Protein AF-A0A2G9PRN4-F1 (afdb_monomer_lite)

pLDDT: mean 79.25, std 17.1, range [37.41, 98.0]

Foldseek 3Di:
DDLLPQDLVVLVPDDPVVLVVQLVVLVVCCVVDPPPDPDQDDPRDGPVSSLNSNLSSVVSCVVVVHDDDDDDVSSVVNVVPPPPVPDDPDDCLDPCQKDFDPPCVVVHVVPDPDTDIDHPFDADPVGDGDDDPCSHVVSVCCVPPVVVPDDDDDDPDPVDDPDDDDDPDDPDDDDDPDDDPDPPPQDDLLPDQDDDPPCPDPPDDPDPVRCCVVPVVVCVVVVHDDDDDDDDQAWKWKWADDPQWIWIDTNVSDDIDTDPHGDDHFWIFIWGKWKDDPNDTDHRVCVVCVSVVVDPPIGMDTGTQFTQTHNSHGCRPPDSVVRVVD

Radius of gyration: 29.7 Å; chains: 1; bounding box: 66×74×77 Å

Sequence (326 aa):
MEIARISPTTLRDVLDAEVLSLHHRVHQLWGAHFVESATNSAAGLSREDLVNAHRFLIEELQRRDLSHHARDTLDKVALGALELTRLPERLLVVGGFIAVVGSTAARGYQAGHDVDVLVRAEQDDRGHFLLGADNVHLPVRKALDPEKRALLHWIDNPQGPHAAAVSLYDLMLVRRPDLPAALAAEFDPARYRVMKPAMVSYTEFFSTTELWTAWAQARRAAGQVLLGSPKIDGFRSVLWSAAGKLQCRFEDGGETRAWDIPFPAGLVLEGEFTARSGGKWLARTQLAGVATRKLPGVAPFWWLYDALQVGGEAIYDQPFSEQLTV

Structure (mmCIF, N/CA/C/O backbone):
data_AF-A0A2G9PRN4-F1
#
_entry.id   AF-A0A2G9PRN4-F1
#
loop_
_atom_site.group_PDB
_atom_site.id
_atom_site.type_symbol
_atom_site.label_atom_id
_atom_site.label_alt_id
_atom_site.label_comp_id
_atom_site.label_asym_id
_atom_site.label_entity_id
_atom_site.label_seq_id
_atom_site.pdbx_PDB_ins_code
_atom_site.Cartn_x
_atom_site.Cartn_y
_atom_site.Cartn_z
_atom_site.occupancy
_atom_site.B_iso_or_equiv
_atom_site.auth_seq_id
_atom_site.auth_comp_id
_atom_site.auth_asym_id
_atom_site.auth_atom_id
_atom_site.pdbx_PDB_model_num
ATOM 1 N N . MET A 1 1 ? 1.609 22.399 -30.478 1.00 86.69 1 MET A N 1
ATOM 2 C CA . MET A 1 1 ? 1.004 21.501 -29.456 1.00 86.69 1 MET A CA 1
ATOM 3 C C . MET A 1 1 ? 1.265 22.005 -28.027 1.00 86.69 1 MET A C 1
ATOM 5 O O . MET A 1 1 ? 2.297 22.629 -27.814 1.00 86.69 1 MET A O 1
ATOM 9 N N . GLU A 1 2 ? 0.379 21.746 -27.054 1.00 90.94 2 GLU A N 1
ATOM 10 C CA . GLU A 1 2 ? 0.668 21.968 -25.618 1.00 90.94 2 GLU A CA 1
ATOM 11 C C . GLU A 1 2 ? 1.616 20.890 -25.070 1.00 90.94 2 GLU A C 1
ATOM 13 O O . GLU A 1 2 ? 1.460 19.717 -25.403 1.00 90.94 2 GLU A O 1
ATOM 18 N N . ILE A 1 3 ? 2.558 21.259 -24.195 1.00 92.12 3 ILE A N 1
ATOM 19 C CA . ILE A 1 3 ? 3.572 20.325 -23.665 1.00 92.12 3 ILE A CA 1
ATOM 20 C C . ILE A 1 3 ? 2.946 19.175 -22.875 1.00 92.12 3 ILE A C 1
ATOM 22 O O . ILE A 1 3 ? 3.344 18.032 -23.061 1.00 92.12 3 ILE A O 1
ATOM 26 N N . ALA A 1 4 ? 1.912 19.452 -22.075 1.00 90.19 4 ALA A N 1
ATOM 27 C CA . ALA A 1 4 ? 1.186 18.429 -21.316 1.00 90.19 4 ALA A CA 1
ATOM 28 C C . ALA A 1 4 ? 0.498 17.373 -22.206 1.00 90.19 4 ALA A C 1
ATOM 30 O O . ALA A 1 4 ? 0.074 16.329 -21.721 1.00 90.19 4 ALA A O 1
ATOM 31 N N . ARG A 1 5 ? 0.366 17.639 -23.512 1.00 93.31 5 ARG A N 1
ATOM 32 C CA . ARG A 1 5 ? -0.247 16.732 -24.492 1.00 93.31 5 ARG A CA 1
ATOM 33 C C . ARG A 1 5 ? 0.784 15.972 -25.331 1.00 93.31 5 ARG A C 1
ATOM 35 O O . ARG A 1 5 ? 0.390 15.199 -26.207 1.00 93.31 5 ARG A O 1
ATOM 42 N N . ILE A 1 6 ? 2.079 16.190 -25.093 1.00 95.69 6 ILE A N 1
ATOM 43 C CA . ILE A 1 6 ? 3.154 15.470 -25.779 1.00 95.69 6 ILE A CA 1
ATOM 44 C C . ILE A 1 6 ? 3.157 14.023 -25.289 1.00 95.69 6 ILE A C 1
ATOM 46 O O . ILE A 1 6 ? 3.380 13.743 -24.114 1.00 95.69 6 ILE A O 1
ATOM 50 N N . SER A 1 7 ? 2.916 13.095 -26.207 1.00 94.12 7 SER A N 1
ATOM 51 C CA . SER A 1 7 ? 2.975 11.658 -25.972 1.00 94.12 7 SER A CA 1
ATOM 52 C C . SER A 1 7 ? 3.459 10.945 -27.239 1.00 94.12 7 SER A C 1
ATOM 54 O O . SER A 1 7 ? 3.402 11.522 -28.330 1.00 94.12 7 SER A O 1
ATOM 56 N N . PRO A 1 8 ? 3.879 9.670 -27.151 1.00 93.88 8 PRO A N 1
ATOM 57 C CA . PRO A 1 8 ? 4.297 8.917 -28.331 1.00 93.88 8 PRO A CA 1
ATOM 58 C C . PRO A 1 8 ? 3.218 8.819 -29.415 1.00 93.88 8 PRO A C 1
ATOM 60 O O . PRO A 1 8 ? 3.538 8.723 -30.595 1.00 93.88 8 PRO A O 1
ATOM 63 N N . THR A 1 9 ? 1.933 8.827 -29.043 1.00 93.81 9 THR A N 1
ATOM 64 C CA . THR A 1 9 ? 0.834 8.773 -30.015 1.00 93.81 9 THR A CA 1
ATOM 65 C C . THR A 1 9 ? 0.601 10.121 -30.677 1.00 93.81 9 THR A C 1
ATOM 67 O O . THR A 1 9 ? 0.419 10.157 -31.887 1.00 93.81 9 THR A O 1
ATOM 70 N N . THR A 1 10 ? 0.632 11.225 -29.920 1.00 96.25 10 THR A N 1
ATOM 71 C CA . THR A 1 10 ? 0.377 12.561 -30.483 1.00 96.25 10 THR A CA 1
ATOM 72 C C . THR A 1 10 ? 1.525 13.046 -31.355 1.00 96.25 10 THR A C 1
ATOM 74 O O . THR A 1 10 ? 1.282 13.763 -32.318 1.00 96.25 10 THR A O 1
ATOM 77 N N . LEU A 1 11 ? 2.761 12.630 -31.068 1.00 96.56 11 LEU A N 1
ATOM 78 C CA . LEU A 1 11 ? 3.936 13.022 -31.843 1.00 96.56 11 LEU A CA 1
ATOM 79 C C . LEU A 1 11 ? 4.000 12.400 -33.241 1.00 96.56 11 LEU A C 1
ATOM 81 O O . LEU A 1 11 ? 4.579 13.016 -34.130 1.00 96.56 11 LEU A O 1
ATOM 85 N N . ARG A 1 12 ? 3.396 11.228 -33.475 1.00 95.25 12 ARG A N 1
ATOM 86 C CA . ARG A 1 12 ? 3.471 10.527 -34.774 1.00 95.25 12 ARG A CA 1
ATOM 87 C C . ARG A 1 12 ? 2.880 11.320 -35.936 1.00 95.25 12 ARG A C 1
ATOM 89 O O . ARG A 1 12 ? 3.391 11.218 -37.046 1.00 95.25 12 ARG A O 1
ATOM 96 N N . ASP A 1 13 ? 1.860 12.127 -35.660 1.00 95.06 13 ASP A N 1
ATOM 97 C CA . ASP A 1 13 ? 1.120 12.889 -36.674 1.00 95.06 13 ASP A CA 1
ATOM 98 C C . ASP A 1 13 ? 1.657 14.320 -36.860 1.00 95.06 13 ASP A C 1
ATOM 100 O O . ASP A 1 13 ? 1.142 15.098 -37.661 1.00 95.06 13 ASP A O 1
ATOM 104 N N . VAL A 1 14 ? 2.697 14.690 -36.111 1.00 97.06 14 VAL A N 1
ATOM 105 C CA . VAL A 1 14 ? 3.273 16.040 -36.107 1.00 97.06 14 VAL A CA 1
ATOM 106 C C . VAL A 1 14 ? 4.353 16.147 -37.175 1.00 97.06 14 VAL A C 1
ATOM 108 O O . VAL A 1 14 ? 5.100 15.197 -37.403 1.00 97.06 14 VAL A O 1
ATOM 111 N N . LEU A 1 15 ? 4.477 17.305 -37.820 1.00 97.44 15 LEU A N 1
ATOM 112 C CA . LEU A 1 15 ? 5.528 17.566 -38.810 1.00 97.44 15 LEU A CA 1
ATOM 113 C C . LEU A 1 15 ? 6.909 17.688 -38.146 1.00 97.44 15 LEU A C 1
ATOM 115 O O . LEU A 1 15 ? 7.018 18.216 -37.042 1.00 97.44 15 LEU A O 1
ATOM 119 N N . ASP A 1 16 ? 7.978 17.296 -38.844 1.00 98.00 16 ASP A N 1
ATOM 120 C CA . ASP A 1 16 ? 9.360 17.341 -38.322 1.00 98.00 16 ASP A CA 1
ATOM 121 C C . ASP A 1 16 ? 9.742 18.719 -37.759 1.00 98.00 16 ASP A C 1
ATOM 123 O O . ASP A 1 16 ? 10.309 18.828 -36.673 1.00 98.00 16 ASP A O 1
ATOM 127 N N . ALA A 1 17 ? 9.371 19.789 -38.469 1.00 96.56 17 ALA A N 1
ATOM 128 C CA . ALA A 1 17 ? 9.628 21.165 -38.047 1.00 96.56 17 ALA A CA 1
ATOM 129 C C . ALA A 1 17 ? 8.927 21.530 -36.726 1.00 96.56 17 ALA A C 1
ATOM 131 O O . ALA A 1 17 ? 9.470 22.294 -35.923 1.00 96.56 17 ALA A O 1
ATOM 132 N N . GLU A 1 18 ? 7.736 20.979 -36.480 1.00 96.88 18 GLU A N 1
ATOM 133 C CA . GLU A 1 18 ? 7.026 21.178 -35.218 1.00 96.88 18 GLU A CA 1
ATOM 134 C C . GLU A 1 18 ? 7.636 20.313 -34.104 1.00 96.88 18 GLU A C 1
ATOM 136 O O . GLU A 1 18 ? 7.821 20.828 -33.005 1.00 96.88 18 GLU A O 1
ATOM 141 N N . VAL A 1 19 ? 8.059 19.070 -34.377 1.00 97.12 19 VAL A N 1
ATOM 142 C CA . VAL A 1 19 ? 8.793 18.231 -33.401 1.00 97.12 19 VAL A CA 1
ATOM 143 C C . VAL A 1 19 ? 10.078 18.928 -32.933 1.00 97.12 19 VAL A C 1
ATOM 145 O O . VAL A 1 19 ? 10.318 19.036 -31.730 1.00 97.12 19 VAL A O 1
ATOM 148 N N . LEU A 1 20 ? 10.865 19.482 -33.861 1.00 96.19 20 LEU A N 1
ATOM 149 C CA . LEU A 1 20 ? 12.077 20.251 -33.545 1.00 96.19 20 LEU A CA 1
ATOM 150 C C . LEU A 1 20 ? 11.764 21.526 -32.750 1.00 96.19 20 LEU A C 1
ATOM 152 O O . LEU A 1 20 ? 12.472 21.872 -31.804 1.00 96.19 20 LEU A O 1
ATOM 156 N N . SER A 1 21 ? 10.677 22.217 -33.097 1.00 95.88 21 SER A N 1
ATOM 157 C CA . SER A 1 21 ? 10.236 23.410 -32.365 1.00 95.88 21 SER A CA 1
ATOM 158 C C . SER A 1 21 ? 9.794 23.081 -30.936 1.00 95.88 21 SER A C 1
ATOM 160 O O . SER A 1 21 ? 10.117 23.827 -30.010 1.00 95.88 21 SER A O 1
ATOM 162 N N . LEU A 1 22 ? 9.096 21.958 -30.732 1.00 96.44 22 LEU A N 1
ATOM 163 C CA . LEU A 1 22 ? 8.703 21.469 -29.408 1.00 96.44 22 LEU A CA 1
ATOM 164 C C . LEU A 1 22 ? 9.927 21.075 -28.574 1.00 96.44 22 LEU A C 1
ATOM 166 O O . LEU A 1 22 ? 10.014 21.475 -27.415 1.00 96.44 22 LEU A O 1
ATOM 170 N N . HIS A 1 23 ? 10.899 20.382 -29.173 1.00 96.12 23 HIS A N 1
ATOM 171 C CA . HIS A 1 23 ? 12.180 20.042 -28.539 1.00 96.12 23 HIS A CA 1
ATOM 172 C C . HIS A 1 23 ? 12.920 21.287 -28.041 1.00 96.12 23 HIS A C 1
ATOM 174 O O . HIS A 1 23 ? 13.222 21.397 -26.851 1.00 96.12 23 HIS A O 1
ATOM 180 N N . HIS A 1 24 ? 13.089 22.300 -28.894 1.00 94.88 24 HIS A N 1
ATOM 181 C CA . HIS A 1 24 ? 13.681 23.574 -28.480 1.00 94.88 24 HIS A CA 1
ATOM 182 C C . HIS A 1 24 ? 12.876 24.275 -27.379 1.00 94.88 24 HIS A C 1
ATOM 184 O O . HIS A 1 24 ? 13.453 24.846 -26.449 1.00 94.88 24 HIS A O 1
ATOM 190 N N . ARG A 1 25 ? 11.541 24.242 -27.462 1.00 94.75 25 ARG A N 1
ATOM 191 C CA . ARG A 1 25 ? 10.669 24.887 -26.476 1.00 94.75 25 ARG A CA 1
ATOM 192 C C . ARG A 1 25 ? 10.792 24.254 -25.090 1.00 94.75 25 ARG A C 1
ATOM 194 O O . ARG A 1 25 ? 10.786 24.984 -24.099 1.00 94.75 25 ARG A O 1
ATOM 201 N N . VAL A 1 26 ? 10.922 22.933 -25.015 1.00 94.31 26 VAL A N 1
ATOM 202 C CA . VAL A 1 26 ? 11.104 22.206 -23.751 1.00 94.31 26 VAL A CA 1
ATOM 203 C C . VAL A 1 26 ? 12.421 22.612 -23.074 1.00 94.31 26 VAL A C 1
ATOM 205 O O . VAL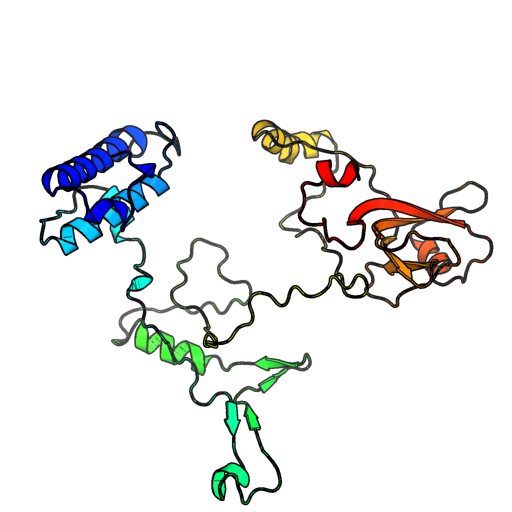 A 1 26 ? 12.404 22.957 -21.892 1.00 94.31 26 VAL A O 1
ATOM 208 N N . HIS A 1 27 ? 13.527 22.715 -23.821 1.00 93.25 27 HIS A N 1
ATOM 209 C CA . HIS A 1 27 ? 14.800 23.230 -23.291 1.00 93.25 27 HIS A CA 1
ATOM 210 C C . HIS A 1 27 ? 14.708 24.680 -22.793 1.00 93.25 27 HIS A C 1
ATOM 212 O O . HIS A 1 27 ? 15.239 25.011 -21.733 1.00 93.25 27 HIS A O 1
ATOM 218 N N . GLN A 1 28 ? 14.012 25.558 -23.525 1.00 91.69 28 GLN A N 1
ATOM 219 C CA . GLN A 1 28 ? 13.820 26.951 -23.099 1.00 91.69 28 GLN A CA 1
ATOM 220 C C . GLN A 1 28 ? 13.098 27.041 -21.751 1.00 91.69 28 GLN A C 1
ATOM 222 O O . GLN A 1 28 ? 13.509 27.807 -20.881 1.00 91.69 28 GLN A O 1
ATOM 227 N N . LEU A 1 29 ? 12.029 26.260 -21.574 1.00 90.75 29 LEU A N 1
ATOM 228 C CA . LEU A 1 29 ? 11.274 26.232 -20.321 1.00 90.75 29 LEU A CA 1
ATOM 229 C C . LEU A 1 29 ? 12.080 25.603 -19.186 1.00 90.75 29 LEU A C 1
ATOM 231 O O . LEU A 1 29 ? 12.023 26.093 -18.061 1.00 90.75 29 LEU A O 1
ATOM 235 N N . TRP A 1 30 ? 12.864 24.567 -19.483 1.00 91.00 30 TRP A N 1
ATOM 236 C CA . TRP A 1 30 ? 13.775 23.974 -18.513 1.00 91.00 30 TRP A CA 1
ATOM 237 C C . TRP A 1 30 ? 14.779 24.997 -17.972 1.00 91.00 30 TRP A C 1
ATOM 239 O O . TRP A 1 30 ? 14.879 25.189 -16.758 1.00 91.00 30 TRP A O 1
ATOM 249 N N . GLY A 1 31 ? 15.463 25.706 -18.875 1.00 89.25 31 GLY A N 1
ATOM 250 C CA . GLY A 1 31 ? 16.428 26.747 -18.527 1.00 89.25 31 GLY A CA 1
ATOM 251 C C . GLY A 1 31 ? 15.805 27.897 -17.735 1.00 89.25 31 GLY A C 1
ATOM 252 O O . GLY A 1 31 ? 16.358 28.304 -16.718 1.00 89.25 31 GLY A O 1
ATOM 253 N N . ALA A 1 32 ? 14.632 28.378 -18.156 1.00 85.75 32 ALA A N 1
ATOM 254 C CA . ALA A 1 32 ? 13.960 29.517 -17.528 1.00 85.75 32 ALA A CA 1
ATOM 255 C C . ALA A 1 32 ? 13.452 29.240 -16.102 1.00 85.75 32 ALA A C 1
ATOM 257 O O . ALA A 1 32 ? 13.289 30.178 -15.324 1.00 85.75 32 ALA A O 1
ATOM 258 N N . HIS A 1 33 ? 13.169 27.979 -15.760 1.00 81.50 33 HIS A N 1
ATOM 259 C CA . HIS A 1 33 ? 12.420 27.662 -14.542 1.00 81.50 33 HIS A CA 1
ATOM 260 C C . HIS A 1 33 ? 13.137 26.743 -13.552 1.00 81.50 33 HIS A C 1
ATOM 262 O O . HIS A 1 33 ? 12.891 26.861 -12.352 1.00 81.50 33 HIS A O 1
ATOM 268 N N . PHE A 1 34 ? 14.038 25.867 -14.001 1.00 74.94 34 PHE A N 1
ATOM 269 C CA . PHE A 1 34 ? 14.565 24.785 -13.155 1.00 74.94 34 PHE A CA 1
ATOM 270 C C . PHE A 1 34 ? 16.083 24.811 -12.959 1.00 74.94 34 PHE A C 1
ATOM 272 O O . PHE A 1 34 ? 16.603 24.028 -12.166 1.00 74.94 34 PHE A O 1
ATOM 279 N N . VAL A 1 35 ? 16.798 25.706 -13.647 1.00 70.25 35 VAL A N 1
ATOM 280 C CA . VAL A 1 35 ? 18.247 25.885 -13.457 1.00 70.25 35 VAL A CA 1
ATOM 281 C C . VAL A 1 35 ? 18.550 26.871 -12.321 1.00 70.25 35 VAL A C 1
ATOM 283 O O . VAL A 1 35 ? 19.495 26.646 -11.572 1.00 70.25 35 VAL A O 1
ATOM 286 N N . GLU A 1 36 ? 17.728 27.912 -12.140 1.00 62.91 36 GLU A N 1
ATOM 287 C CA . GLU A 1 36 ? 17.985 28.985 -11.159 1.00 62.91 36 GLU A CA 1
ATOM 288 C C . GLU A 1 36 ? 16.911 29.134 -10.062 1.00 62.91 36 GLU A C 1
ATOM 290 O O . GLU A 1 36 ? 17.134 29.855 -9.091 1.00 62.91 36 GLU A O 1
ATOM 295 N N . SER A 1 37 ? 15.759 28.451 -10.155 1.00 57.03 37 SER A N 1
ATOM 296 C CA . SER A 1 37 ? 14.660 28.590 -9.182 1.00 57.03 37 SER A CA 1
ATOM 297 C C . SER A 1 37 ? 14.450 27.334 -8.324 1.00 57.03 37 SER A C 1
ATOM 299 O O . SER A 1 37 ? 14.523 26.211 -8.815 1.00 57.03 37 SER A O 1
ATOM 301 N N . ALA A 1 38 ? 14.119 27.525 -7.040 1.00 56.34 38 ALA A N 1
ATOM 302 C CA . ALA A 1 38 ? 13.717 26.458 -6.112 1.00 56.34 38 ALA A CA 1
ATOM 303 C C . ALA A 1 38 ? 12.247 26.012 -6.288 1.00 56.34 38 ALA A C 1
ATOM 305 O O . ALA A 1 38 ? 11.704 25.311 -5.434 1.00 56.34 38 ALA A O 1
ATOM 306 N N . THR A 1 39 ? 11.569 26.456 -7.352 1.00 58.94 39 THR A N 1
ATOM 307 C CA . THR A 1 39 ? 10.162 26.116 -7.588 1.00 58.94 39 THR A CA 1
ATOM 308 C C . THR A 1 39 ? 10.047 24.827 -8.402 1.00 58.94 39 THR A C 1
ATOM 310 O O . THR A 1 39 ? 10.706 24.655 -9.421 1.00 58.94 39 THR A O 1
ATOM 313 N N . ASN A 1 40 ? 9.195 23.901 -7.949 1.00 63.03 40 ASN A N 1
ATOM 314 C CA . ASN A 1 40 ? 8.966 22.606 -8.609 1.00 63.03 40 ASN A CA 1
ATOM 315 C C . ASN A 1 40 ? 7.928 22.672 -9.745 1.00 63.03 40 ASN A C 1
ATOM 317 O O . ASN A 1 40 ? 7.575 21.639 -10.315 1.00 63.03 40 ASN A O 1
ATOM 321 N N . SER A 1 41 ? 7.435 23.868 -10.074 1.00 65.56 41 SER A N 1
ATOM 322 C CA . SER A 1 41 ? 6.388 24.068 -11.074 1.00 65.56 41 SER A CA 1
ATOM 323 C C . SER A 1 41 ? 6.515 25.424 -11.757 1.00 65.56 41 SER A C 1
ATOM 325 O O . SER A 1 41 ? 6.670 26.439 -11.077 1.00 65.56 41 SER A O 1
ATOM 327 N N . ALA A 1 42 ? 6.337 25.459 -13.074 1.00 63.59 42 ALA A N 1
ATOM 328 C CA . ALA A 1 42 ? 6.271 26.690 -13.847 1.00 63.59 42 ALA A CA 1
ATOM 329 C C . ALA A 1 42 ? 5.174 26.619 -14.904 1.00 63.59 42 ALA A C 1
ATOM 331 O O . ALA A 1 42 ? 5.067 25.637 -15.633 1.00 63.59 42 ALA A O 1
ATOM 332 N N . ALA A 1 43 ? 4.347 27.667 -14.977 1.00 69.38 43 ALA A N 1
ATOM 333 C CA . ALA A 1 43 ? 3.208 27.736 -15.896 1.00 69.38 43 ALA A CA 1
ATOM 334 C C . ALA A 1 43 ? 2.276 26.502 -15.824 1.00 69.38 43 ALA A C 1
ATOM 336 O O . ALA A 1 43 ? 1.729 26.072 -16.835 1.00 69.38 43 ALA A O 1
ATOM 337 N N . GLY A 1 44 ? 2.116 25.920 -14.628 1.00 81.88 44 GLY A N 1
ATOM 338 C CA . GLY A 1 44 ? 1.300 24.721 -14.407 1.00 81.88 44 GLY A CA 1
ATOM 339 C C . GLY A 1 44 ? 1.961 23.396 -14.804 1.00 81.88 44 GLY A C 1
ATOM 340 O O . GLY A 1 44 ? 1.325 22.360 -14.658 1.00 81.88 44 GLY A O 1
ATOM 341 N N . LEU A 1 45 ? 3.216 23.410 -15.268 1.00 85.00 45 LEU A N 1
ATOM 342 C CA . LEU A 1 45 ? 3.992 22.214 -15.601 1.00 85.00 45 LEU A CA 1
ATOM 343 C C . LEU A 1 45 ? 5.009 21.916 -14.502 1.00 85.00 45 LEU A C 1
ATOM 345 O O . LEU A 1 45 ? 5.731 22.811 -14.045 1.00 85.00 45 LEU A O 1
ATOM 349 N N . SER A 1 46 ? 5.080 20.657 -14.090 1.00 89.25 46 SER A N 1
ATOM 350 C CA . SER A 1 46 ? 6.105 20.172 -13.174 1.00 89.25 46 SER A CA 1
ATOM 351 C C . SER A 1 46 ? 7.431 19.923 -13.898 1.00 89.25 46 SER A C 1
ATOM 353 O O . SER A 1 46 ? 7.509 19.825 -15.126 1.00 89.25 46 SER A O 1
ATOM 355 N N . ARG A 1 47 ? 8.503 19.778 -13.113 1.00 87.94 47 ARG A N 1
ATOM 356 C CA . ARG A 1 47 ? 9.811 19.339 -13.618 1.00 87.94 47 ARG A CA 1
ATOM 357 C C . ARG A 1 47 ? 9.725 17.985 -14.338 1.00 87.94 47 ARG A C 1
ATOM 359 O O . ARG A 1 47 ? 10.410 17.781 -15.336 1.00 87.94 47 ARG A O 1
ATOM 366 N N . GLU A 1 48 ? 8.895 17.078 -13.830 1.00 86.75 48 GLU A N 1
ATOM 367 C CA . GLU A 1 48 ? 8.699 15.736 -14.380 1.00 86.75 48 GLU A CA 1
ATOM 368 C C . GLU A 1 48 ? 7.976 15.774 -15.732 1.00 86.75 48 GLU A C 1
ATOM 370 O O . GLU A 1 48 ? 8.394 15.084 -16.661 1.00 86.75 48 GLU A O 1
ATOM 375 N N . ASP A 1 49 ? 6.977 16.651 -15.887 1.00 91.19 49 ASP A N 1
ATOM 376 C CA . ASP A 1 49 ? 6.253 16.826 -17.154 1.00 91.19 49 ASP A CA 1
ATOM 377 C C . ASP A 1 49 ? 7.201 17.216 -18.293 1.00 91.19 49 ASP A C 1
ATOM 379 O O . ASP A 1 49 ? 7.115 16.673 -19.395 1.00 91.19 49 ASP A O 1
ATOM 383 N N . LEU A 1 50 ? 8.152 18.118 -18.024 1.00 92.25 50 LEU A N 1
ATOM 384 C CA . LEU A 1 50 ? 9.152 18.529 -19.011 1.00 92.25 50 LEU A CA 1
ATOM 385 C C . LEU A 1 50 ? 10.158 17.419 -19.328 1.00 92.25 50 LEU A C 1
ATOM 387 O O . LEU A 1 50 ? 10.504 17.251 -20.494 1.00 92.25 50 LEU A O 1
ATOM 391 N N . VAL A 1 51 ? 10.606 16.649 -18.330 1.00 91.38 51 VAL A N 1
ATOM 392 C CA . VAL A 1 51 ? 11.517 15.508 -18.549 1.00 91.38 51 VAL A CA 1
ATOM 393 C C . VAL A 1 51 ? 10.838 14.426 -19.391 1.00 91.38 51 VAL A C 1
ATOM 395 O O . VAL A 1 51 ? 11.432 13.936 -20.352 1.00 91.38 51 VAL A O 1
ATOM 398 N N . ASN A 1 52 ? 9.587 14.086 -19.078 1.00 91.38 52 ASN A N 1
ATOM 399 C CA . ASN A 1 52 ? 8.820 13.087 -19.820 1.00 91.38 52 ASN A CA 1
ATOM 400 C C . ASN A 1 52 ? 8.536 13.545 -21.255 1.00 91.38 52 ASN A C 1
ATOM 402 O O . ASN A 1 52 ? 8.778 12.789 -22.198 1.00 91.38 52 ASN A O 1
ATOM 406 N N . ALA A 1 53 ? 8.101 14.797 -21.437 1.00 94.31 53 ALA A N 1
ATOM 407 C CA . ALA A 1 53 ? 7.910 15.378 -22.763 1.00 94.31 53 ALA A CA 1
ATOM 408 C C . ALA A 1 53 ? 9.211 15.369 -23.581 1.00 94.31 53 ALA A C 1
ATOM 410 O O . ALA A 1 53 ? 9.194 14.997 -24.755 1.00 94.31 53 ALA A O 1
ATOM 411 N N . HIS A 1 54 ? 10.343 15.722 -22.958 1.00 95.19 54 HIS A N 1
ATOM 412 C CA . HIS A 1 54 ? 11.660 15.678 -23.598 1.00 95.19 54 HIS A CA 1
ATOM 413 C C . HIS A 1 54 ? 12.035 14.271 -24.053 1.00 95.19 54 HIS A C 1
ATOM 415 O O . HIS A 1 54 ? 12.486 14.088 -25.180 1.00 95.19 54 HIS A O 1
ATOM 421 N N . ARG A 1 55 ? 11.799 13.260 -23.209 1.00 91.44 55 ARG A N 1
ATOM 422 C CA . ARG A 1 55 ? 12.095 11.863 -23.545 1.00 91.44 55 ARG A CA 1
ATOM 423 C C . ARG A 1 55 ? 11.310 11.401 -24.770 1.00 91.44 55 ARG A C 1
ATOM 425 O O . ARG A 1 55 ? 11.908 10.874 -25.702 1.00 91.44 55 ARG A O 1
ATOM 432 N N . PHE A 1 56 ? 10.003 11.666 -24.809 1.00 94.31 56 PHE A N 1
ATOM 433 C CA . PHE A 1 56 ? 9.172 11.319 -25.967 1.00 94.31 56 PHE A CA 1
ATOM 434 C C . PHE A 1 56 ? 9.630 12.031 -27.243 1.00 94.31 56 PHE A C 1
ATOM 436 O O . PHE A 1 56 ? 9.602 11.441 -28.321 1.00 94.31 56 PHE A O 1
ATOM 443 N N . LEU A 1 57 ? 10.091 13.279 -27.130 1.00 95.44 57 LEU A N 1
ATOM 444 C CA . LEU A 1 57 ? 10.661 14.014 -28.256 1.00 95.44 57 LEU A CA 1
ATOM 445 C C . LEU A 1 57 ? 11.989 13.405 -28.725 1.00 95.44 57 LEU A C 1
ATOM 447 O O . LEU A 1 57 ? 12.167 13.258 -29.928 1.00 95.44 57 LEU A O 1
ATOM 451 N N . ILE A 1 58 ? 12.896 13.005 -27.825 1.00 93.50 58 ILE A N 1
ATOM 452 C CA . ILE A 1 58 ? 14.147 12.315 -28.198 1.00 93.50 58 ILE A CA 1
ATOM 453 C C . ILE A 1 58 ? 13.847 10.989 -28.906 1.00 93.50 58 ILE A C 1
ATOM 455 O O . ILE A 1 58 ? 14.425 10.724 -29.960 1.00 93.50 58 ILE A O 1
ATOM 459 N N . GLU A 1 59 ? 12.947 10.172 -28.351 1.00 91.44 59 GLU A N 1
ATOM 460 C CA . GLU A 1 59 ? 12.524 8.896 -28.947 1.00 91.44 59 GLU A CA 1
ATOM 461 C C . GLU A 1 59 ? 11.956 9.110 -30.361 1.00 91.44 59 GLU A C 1
ATOM 463 O O . GLU A 1 59 ? 12.305 8.389 -31.298 1.00 91.44 59 GLU A O 1
ATOM 468 N N . GLU A 1 60 ? 11.123 10.139 -30.544 1.00 96.12 60 GLU A N 1
ATOM 469 C CA . GLU A 1 60 ? 10.536 10.465 -31.844 1.00 96.12 60 GLU A CA 1
ATOM 470 C C . GLU A 1 60 ? 11.567 11.029 -32.836 1.00 96.12 60 GLU A C 1
ATOM 472 O O . GLU A 1 60 ? 11.539 10.661 -34.012 1.00 96.12 60 GLU A O 1
ATOM 477 N N . LEU A 1 61 ? 12.500 11.876 -32.386 1.00 95.12 61 LEU A N 1
ATOM 478 C CA . LEU A 1 61 ? 13.612 12.366 -33.209 1.00 95.12 61 LEU A CA 1
ATOM 479 C C . LEU A 1 61 ? 14.470 11.193 -33.703 1.00 95.12 61 LEU A C 1
ATOM 481 O O . LEU A 1 61 ? 14.744 11.102 -34.897 1.00 95.12 61 LEU A O 1
ATOM 485 N N . GLN A 1 62 ? 14.809 10.248 -32.820 1.00 91.69 62 GLN A N 1
ATOM 486 C CA . GLN A 1 62 ? 15.538 9.028 -33.185 1.00 91.69 62 GLN A CA 1
ATOM 487 C C . GLN A 1 62 ? 14.756 8.167 -34.183 1.00 91.69 62 GLN A C 1
ATOM 489 O O . GLN A 1 62 ? 15.321 7.710 -35.174 1.00 91.69 62 GLN A O 1
ATOM 494 N N . ARG A 1 63 ? 13.446 7.977 -33.969 1.00 94.56 63 ARG A N 1
ATOM 495 C CA . ARG A 1 63 ? 12.574 7.218 -34.884 1.00 94.56 63 ARG A CA 1
ATOM 496 C C . ARG A 1 63 ? 12.549 7.809 -36.299 1.00 94.56 63 ARG A C 1
ATOM 498 O O . ARG A 1 63 ? 12.349 7.070 -37.262 1.00 94.56 63 ARG A O 1
ATOM 505 N N . ARG A 1 64 ? 12.700 9.130 -36.415 1.00 95.94 64 ARG A N 1
ATOM 506 C CA . ARG A 1 64 ? 12.700 9.884 -37.680 1.00 95.94 64 ARG A CA 1
ATOM 507 C C . ARG A 1 64 ? 14.095 10.115 -38.264 1.00 95.94 64 ARG A C 1
ATOM 509 O O . ARG A 1 64 ? 14.195 10.800 -39.275 1.00 95.94 64 ARG A O 1
ATOM 516 N N . ASP A 1 65 ? 15.142 9.568 -37.646 1.00 95.06 65 ASP A N 1
ATOM 517 C CA . ASP A 1 65 ? 16.542 9.800 -38.030 1.00 95.06 65 ASP A CA 1
ATOM 518 C C . ASP A 1 65 ? 16.940 11.295 -38.005 1.00 95.06 65 ASP A C 1
ATOM 520 O O . ASP A 1 65 ? 17.728 11.784 -38.813 1.00 95.06 65 ASP A O 1
ATOM 524 N N . LEU A 1 66 ? 16.366 12.055 -37.066 1.00 95.00 66 LEU A N 1
ATOM 525 C CA . LEU A 1 66 ? 16.691 13.460 -36.827 1.00 95.00 66 LEU A CA 1
ATOM 526 C C . LEU A 1 66 ? 17.764 13.574 -35.737 1.00 95.00 66 LEU A C 1
ATOM 528 O O . LEU A 1 66 ? 17.648 13.000 -34.652 1.00 95.00 66 LEU A O 1
ATOM 532 N N . SER A 1 67 ? 18.810 14.357 -36.007 1.00 90.50 67 SER A N 1
ATOM 533 C CA . SER A 1 67 ? 19.950 14.507 -35.098 1.00 90.50 67 SER A CA 1
ATOM 534 C C . SER A 1 67 ? 19.569 15.154 -33.764 1.00 90.50 67 SER A C 1
ATOM 536 O O . SER A 1 67 ? 19.062 16.275 -33.722 1.00 90.50 67 SER A O 1
ATOM 538 N N . HIS A 1 68 ? 19.929 14.489 -32.664 1.00 88.25 68 HIS A N 1
ATOM 539 C CA . HIS A 1 68 ? 19.865 15.023 -31.306 1.00 88.25 68 HIS A CA 1
ATOM 540 C C . HIS A 1 68 ? 21.274 15.143 -30.712 1.00 88.25 68 HIS A C 1
ATOM 542 O O . HIS A 1 68 ? 22.021 14.166 -30.662 1.00 88.25 68 HIS A O 1
ATOM 548 N N . HIS A 1 69 ? 21.633 16.328 -30.217 1.00 87.62 69 HIS A N 1
ATOM 549 C CA . HIS A 1 69 ? 22.894 16.553 -29.510 1.00 87.62 69 HIS A CA 1
ATOM 550 C C . HIS A 1 69 ? 22.596 16.937 -28.065 1.00 87.62 69 HIS A C 1
ATOM 552 O O . HIS A 1 69 ? 21.933 17.945 -27.842 1.00 87.62 69 HIS A O 1
ATOM 558 N N . ALA A 1 70 ? 23.119 16.171 -27.106 1.00 84.88 70 ALA A N 1
ATOM 559 C CA . ALA A 1 70 ? 23.011 16.508 -25.691 1.00 84.88 70 ALA A CA 1
ATOM 560 C C . ALA A 1 70 ? 23.751 17.825 -25.395 1.00 84.88 70 ALA A C 1
ATOM 562 O O . ALA A 1 70 ? 24.906 17.997 -25.795 1.00 84.88 70 ALA A O 1
ATOM 563 N N . ARG A 1 71 ? 23.088 18.759 -24.714 1.00 83.62 71 ARG A N 1
ATOM 564 C CA . ARG A 1 71 ? 23.550 20.136 -24.493 1.00 83.62 71 ARG A CA 1
ATOM 565 C C . ARG A 1 71 ? 23.467 20.581 -23.038 1.00 83.62 71 ARG A C 1
ATOM 567 O O . ARG A 1 71 ? 24.320 21.364 -22.626 1.00 83.62 71 ARG A O 1
ATOM 574 N N . ASP A 1 72 ? 22.503 20.103 -22.255 1.00 86.12 72 ASP A N 1
ATOM 575 C CA . ASP A 1 72 ? 22.285 20.619 -20.898 1.00 86.12 72 ASP A CA 1
ATOM 576 C C . ASP A 1 72 ? 21.953 19.534 -19.853 1.00 86.12 72 ASP A C 1
ATOM 578 O O . ASP A 1 72 ? 22.183 18.335 -20.040 1.00 86.12 72 ASP A O 1
ATOM 582 N N . THR A 1 73 ? 21.509 19.966 -18.670 1.00 87.44 73 THR A N 1
ATOM 583 C CA . THR A 1 73 ? 21.132 19.063 -17.578 1.00 87.44 73 THR A CA 1
ATOM 584 C C . THR A 1 73 ? 19.831 18.318 -17.848 1.00 87.44 73 THR A C 1
ATOM 586 O O . THR A 1 73 ? 19.660 17.244 -17.277 1.00 87.44 73 THR A O 1
ATOM 589 N N . LEU A 1 74 ? 18.949 18.825 -18.715 1.00 90.94 74 LEU A N 1
ATOM 590 C CA . LEU A 1 74 ? 17.737 18.117 -19.111 1.00 90.94 74 LEU A CA 1
ATOM 591 C C . LEU A 1 74 ? 18.100 16.854 -19.887 1.00 90.94 74 LEU A C 1
ATOM 593 O O . LEU A 1 74 ? 17.573 15.793 -19.574 1.00 90.94 74 LEU A O 1
ATOM 597 N N . ASP A 1 75 ? 19.062 16.933 -20.807 1.00 88.88 75 ASP A N 1
ATOM 598 C CA . ASP A 1 75 ? 19.541 15.755 -21.541 1.00 88.88 75 ASP A CA 1
ATOM 599 C C . ASP A 1 75 ? 20.149 14.713 -20.610 1.00 88.88 75 ASP A C 1
ATOM 601 O O . ASP A 1 75 ? 19.870 13.525 -20.734 1.00 88.88 75 ASP A O 1
ATOM 605 N N . LYS A 1 76 ? 20.947 15.150 -19.630 1.00 82.62 76 LYS A N 1
ATOM 606 C CA . LYS A 1 76 ? 21.528 14.242 -18.629 1.00 82.62 76 LYS A CA 1
ATOM 607 C C . LYS A 1 76 ? 20.455 13.562 -17.783 1.00 82.62 76 LYS A C 1
ATOM 609 O O . LYS A 1 76 ? 20.588 12.384 -17.473 1.00 82.62 76 LYS A O 1
ATOM 614 N N . VAL A 1 77 ? 19.412 14.297 -17.400 1.00 82.31 77 VAL A N 1
ATOM 615 C CA . VAL A 1 77 ? 18.306 13.775 -16.586 1.00 82.31 77 VAL A CA 1
ATOM 616 C C . VAL A 1 77 ? 17.406 12.851 -17.409 1.00 82.31 77 VAL A C 1
ATOM 618 O O . VAL A 1 77 ? 17.032 11.790 -16.923 1.00 82.31 77 VAL A O 1
ATOM 621 N N . ALA A 1 78 ? 17.107 13.205 -18.659 1.00 83.06 78 ALA A N 1
ATOM 622 C CA . ALA A 1 78 ? 16.272 12.405 -19.548 1.00 83.06 78 ALA A CA 1
ATOM 623 C C . ALA A 1 78 ? 16.975 11.123 -20.025 1.00 83.06 78 ALA A C 1
ATOM 625 O O . ALA A 1 78 ? 16.336 10.079 -20.093 1.00 83.06 78 ALA A O 1
ATOM 626 N N . LEU A 1 79 ? 18.285 11.179 -20.303 1.00 72.38 79 LEU A N 1
ATOM 627 C CA . LEU A 1 79 ? 19.096 10.018 -20.708 1.00 72.38 79 LEU A CA 1
ATOM 628 C C . LEU A 1 79 ? 19.571 9.168 -19.519 1.00 72.38 79 LEU A C 1
ATOM 630 O O . LEU A 1 79 ? 19.896 7.998 -19.692 1.00 72.38 79 LEU A O 1
ATOM 634 N N . GLY A 1 80 ? 19.645 9.750 -18.318 1.00 60.25 80 GLY A N 1
ATOM 635 C CA . GLY A 1 80 ? 19.985 9.043 -17.080 1.00 60.25 80 GLY A CA 1
ATOM 636 C C . GLY A 1 80 ? 18.826 8.234 -16.493 1.00 60.25 80 GLY A C 1
ATOM 637 O O . GLY A 1 80 ? 19.034 7.464 -15.555 1.00 60.25 80 GLY A O 1
ATOM 638 N N . ALA A 1 81 ? 17.614 8.390 -17.030 1.00 55.34 81 ALA A N 1
ATOM 639 C CA . ALA A 1 81 ? 16.481 7.554 -16.677 1.00 55.34 81 ALA A CA 1
ATOM 640 C C . ALA A 1 81 ? 16.667 6.160 -17.295 1.00 55.34 81 ALA A C 1
ATOM 642 O O . ALA A 1 81 ? 16.796 6.015 -18.508 1.00 55.34 81 ALA A O 1
ATOM 643 N N . LEU A 1 82 ? 16.689 5.131 -16.446 1.00 46.53 82 LEU A N 1
ATOM 644 C CA . LEU A 1 82 ? 16.757 3.730 -16.853 1.00 46.53 82 LEU A CA 1
ATOM 645 C C . LEU A 1 82 ? 15.633 3.440 -17.875 1.00 46.53 82 LEU A C 1
ATOM 647 O O . LEU A 1 82 ? 14.453 3.528 -17.534 1.00 46.53 82 LEU A O 1
ATOM 651 N N . GLU A 1 83 ? 15.971 3.108 -19.127 1.00 55.16 83 GLU A N 1
ATOM 652 C CA . GLU A 1 83 ? 14.978 2.699 -20.132 1.00 55.16 83 GLU A CA 1
ATOM 653 C C . GLU A 1 83 ? 14.458 1.292 -19.795 1.00 55.16 83 GLU A C 1
ATOM 655 O O . GLU A 1 83 ? 14.953 0.278 -20.292 1.00 55.16 83 GLU A O 1
ATOM 660 N N . LEU A 1 84 ? 13.434 1.232 -18.938 1.00 45.53 84 LEU A N 1
ATOM 661 C CA . LEU A 1 84 ? 12.756 -0.005 -18.527 1.00 45.53 84 LEU A CA 1
ATOM 662 C C . LEU A 1 84 ? 12.222 -0.821 -19.719 1.00 45.53 84 LEU A C 1
ATOM 664 O O . LEU A 1 84 ? 12.046 -2.030 -19.617 1.00 45.53 84 LEU A O 1
ATOM 668 N N . THR A 1 85 ? 12.003 -0.176 -20.866 1.00 46.59 85 THR A N 1
ATOM 669 C CA . THR A 1 85 ? 11.557 -0.792 -22.125 1.00 46.59 85 THR A CA 1
ATOM 670 C C . THR A 1 85 ? 12.641 -1.601 -22.842 1.00 46.59 85 THR A C 1
ATOM 672 O O . THR A 1 85 ? 12.307 -2.396 -23.718 1.00 46.59 85 THR A O 1
ATOM 675 N N . ARG A 1 86 ? 13.922 -1.438 -22.482 1.00 48.38 86 ARG A N 1
ATOM 676 C CA . ARG A 1 86 ? 15.040 -2.244 -23.013 1.00 48.38 86 ARG A CA 1
ATOM 677 C C . ARG A 1 86 ? 15.411 -3.430 -22.127 1.00 48.38 86 ARG A C 1
ATOM 679 O O . ARG A 1 86 ? 16.339 -4.169 -22.459 1.00 48.38 86 ARG A O 1
ATOM 686 N N . LEU A 1 87 ? 14.720 -3.620 -21.006 1.00 50.16 87 LEU A N 1
ATOM 687 C CA . LEU A 1 87 ? 14.918 -4.798 -20.171 1.00 50.16 87 LEU A CA 1
ATOM 688 C C . LEU A 1 87 ? 14.353 -6.045 -20.876 1.00 50.16 87 LEU A C 1
ATOM 690 O O . LEU A 1 87 ? 13.350 -5.955 -21.587 1.00 50.16 87 LEU A O 1
ATOM 694 N N . PRO A 1 88 ? 14.989 -7.218 -20.717 1.00 49.44 88 PRO A N 1
ATOM 695 C CA . PRO A 1 88 ? 14.497 -8.451 -21.317 1.00 49.44 88 PRO A CA 1
ATOM 696 C C . PRO A 1 88 ? 13.106 -8.804 -20.774 1.00 49.44 88 PRO A C 1
ATOM 698 O O . PRO A 1 88 ? 12.863 -8.707 -19.574 1.00 49.44 88 PRO A O 1
ATOM 701 N N . GLU A 1 89 ? 12.219 -9.290 -21.651 1.00 50.62 89 GLU A N 1
ATOM 702 C CA . GLU A 1 89 ? 10.838 -9.694 -21.320 1.00 50.62 89 GLU A CA 1
ATOM 703 C C . GLU A 1 89 ? 10.776 -10.700 -20.155 1.00 50.62 89 GLU A C 1
ATOM 705 O O . GLU A 1 89 ? 9.778 -10.785 -19.439 1.00 50.62 89 GLU A O 1
ATOM 710 N N . ARG A 1 90 ? 11.836 -11.501 -19.975 1.00 48.59 90 ARG A N 1
ATOM 711 C CA . ARG A 1 90 ? 11.939 -12.529 -18.936 1.00 48.59 90 ARG A CA 1
ATOM 712 C C . ARG A 1 90 ? 13.370 -12.633 -18.431 1.00 48.59 90 ARG A C 1
ATOM 714 O O . ARG A 1 90 ? 14.303 -12.759 -19.222 1.00 48.59 90 ARG A O 1
ATOM 721 N N . LEU A 1 91 ? 13.522 -12.696 -17.113 1.00 52.66 91 LEU A N 1
ATOM 722 C CA . LEU A 1 91 ? 14.769 -13.053 -16.448 1.00 52.66 91 LEU A CA 1
ATOM 723 C C . LEU A 1 91 ? 14.509 -14.292 -15.580 1.00 52.66 91 LEU A C 1
ATOM 725 O O . LEU A 1 91 ? 13.802 -14.221 -14.578 1.00 52.66 91 LEU A O 1
ATOM 729 N N . LEU A 1 92 ? 15.030 -15.452 -15.985 1.00 55.81 92 LEU A N 1
ATOM 730 C CA . LEU A 1 92 ? 14.870 -16.688 -15.218 1.00 55.81 92 LEU A CA 1
ATOM 731 C C . LEU A 1 92 ? 15.892 -16.718 -14.076 1.00 55.81 92 LEU A C 1
ATOM 733 O O . LEU A 1 92 ? 17.062 -17.015 -14.302 1.00 55.81 92 LEU A O 1
ATOM 737 N N . VAL A 1 93 ? 15.439 -16.423 -12.856 1.00 59.50 93 VAL A N 1
ATOM 738 C CA . VAL A 1 93 ? 16.303 -16.390 -11.663 1.00 59.50 93 VAL A CA 1
ATOM 739 C C . VAL A 1 93 ? 16.641 -17.809 -11.184 1.00 59.50 93 VAL A C 1
ATOM 741 O O . VAL A 1 93 ? 17.807 -18.123 -10.970 1.00 59.50 93 VAL A O 1
ATOM 744 N N . VAL A 1 94 ? 15.648 -18.708 -11.102 1.00 60.69 94 VAL A N 1
ATOM 745 C CA . VAL A 1 94 ? 15.843 -20.122 -10.721 1.00 60.69 94 VAL A CA 1
ATOM 746 C C . VAL A 1 94 ? 15.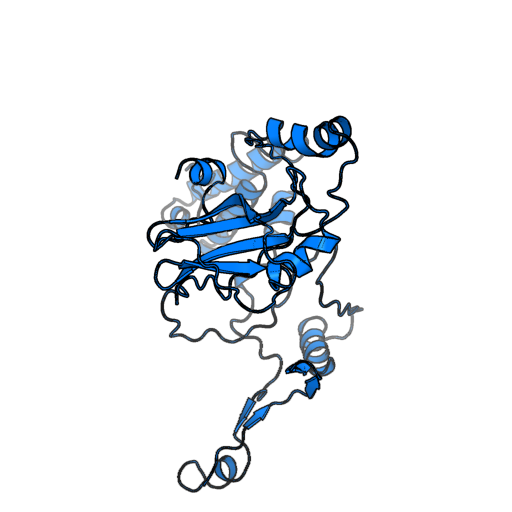067 -21.045 -11.661 1.00 60.69 94 VAL A C 1
ATOM 748 O O . VAL A 1 94 ? 13.842 -21.138 -11.603 1.00 60.69 94 VAL A O 1
ATOM 751 N N . GLY A 1 95 ? 15.776 -21.753 -12.540 1.00 57.06 95 GLY A N 1
ATOM 752 C CA . GLY A 1 95 ? 15.171 -22.747 -13.432 1.00 57.06 95 GLY A CA 1
ATOM 753 C C . GLY A 1 95 ? 14.671 -23.989 -12.688 1.00 57.06 95 GLY A C 1
ATOM 754 O O . GLY A 1 95 ? 15.337 -24.485 -11.777 1.00 57.06 95 GLY A O 1
ATOM 755 N N . GLY A 1 96 ? 13.506 -24.511 -13.089 1.00 56.75 96 GLY A N 1
ATOM 756 C CA . GLY A 1 96 ? 12.934 -25.734 -12.510 1.00 56.75 96 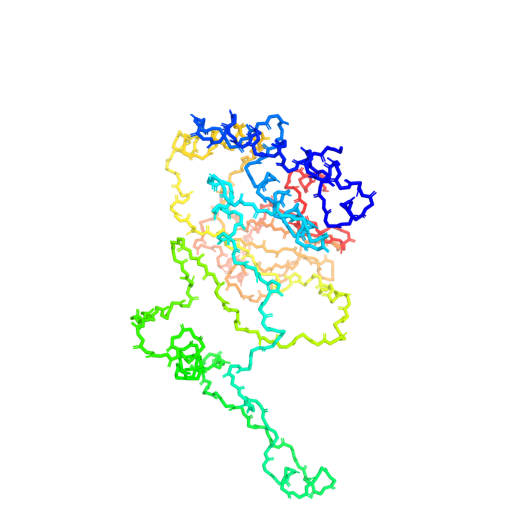GLY A CA 1
ATOM 757 C C . GLY A 1 96 ? 12.626 -25.617 -11.016 1.00 56.75 96 GLY A C 1
ATOM 758 O O . GLY A 1 96 ? 12.806 -26.587 -10.288 1.00 56.75 96 GLY A O 1
ATOM 759 N N . PHE A 1 97 ? 12.235 -24.424 -10.550 1.00 68.62 97 PHE A N 1
ATOM 760 C CA . PHE A 1 97 ? 11.928 -24.171 -9.140 1.00 68.62 97 PHE A CA 1
ATOM 761 C C . PHE A 1 97 ? 10.824 -25.091 -8.606 1.00 68.62 97 PHE A C 1
ATOM 763 O O . PHE A 1 97 ? 10.925 -25.581 -7.488 1.00 68.62 97 PHE A O 1
ATOM 770 N N . ILE A 1 98 ? 9.818 -25.370 -9.436 1.00 57.25 98 ILE A N 1
ATOM 771 C CA . ILE A 1 98 ? 8.856 -26.446 -9.225 1.00 57.25 98 ILE A CA 1
ATOM 772 C C . ILE A 1 98 ? 9.006 -27.423 -10.387 1.00 57.25 98 ILE A C 1
ATOM 774 O O . ILE A 1 98 ? 8.991 -27.005 -11.547 1.00 57.25 98 ILE A O 1
ATOM 778 N N . ALA A 1 99 ? 9.162 -28.706 -10.085 1.00 57.19 99 ALA A N 1
ATOM 779 C CA . ALA A 1 99 ? 9.296 -29.753 -11.088 1.00 57.19 99 ALA A CA 1
ATOM 780 C C . ALA A 1 99 ? 8.455 -30.972 -10.708 1.00 57.19 99 ALA A C 1
ATOM 782 O O . ALA A 1 99 ? 8.393 -31.346 -9.539 1.00 57.19 99 ALA A O 1
ATOM 783 N N . VAL A 1 100 ? 7.843 -31.615 -11.704 1.00 55.72 100 VAL A N 1
ATOM 784 C CA . VAL A 1 100 ? 7.295 -32.962 -11.519 1.00 55.72 100 VAL A CA 1
ATOM 785 C C . VAL A 1 100 ? 8.466 -33.932 -11.504 1.00 55.72 100 VAL A C 1
ATOM 787 O O . VAL A 1 100 ? 9.302 -33.920 -12.410 1.00 55.72 100 VAL A O 1
ATOM 790 N N . VAL A 1 101 ? 8.536 -34.746 -10.462 1.00 67.62 101 VAL A N 1
ATOM 791 C CA . VAL A 1 101 ? 9.595 -35.736 -10.259 1.00 67.62 101 VAL A CA 1
ATOM 792 C C . VAL A 1 101 ? 8.972 -37.116 -10.038 1.00 67.62 101 VAL A C 1
ATOM 794 O O . VAL A 1 101 ? 7.780 -37.318 -10.269 1.00 67.62 101 VAL A O 1
ATOM 797 N N . GLY A 1 102 ? 9.785 -38.101 -9.665 1.00 69.44 102 GLY A N 1
ATOM 798 C CA . GLY A 1 102 ? 9.283 -39.419 -9.289 1.00 69.44 102 GLY A CA 1
ATOM 799 C C . GLY A 1 102 ? 8.775 -40.266 -10.458 1.00 69.44 102 GLY A C 1
ATOM 800 O O . GLY A 1 102 ? 9.203 -40.121 -11.610 1.00 69.44 102 GLY A O 1
ATOM 801 N N . SER A 1 103 ? 7.898 -41.221 -10.141 1.00 63.38 103 SER A N 1
ATOM 802 C CA . SER A 1 103 ? 7.503 -42.299 -11.060 1.00 63.38 103 SER A CA 1
ATOM 803 C C . SER A 1 103 ? 6.784 -41.779 -12.312 1.00 63.38 103 SER A C 1
ATOM 805 O O . SER A 1 103 ? 7.044 -42.264 -13.416 1.00 63.38 103 SER A O 1
ATOM 807 N N . THR A 1 104 ? 5.977 -40.729 -12.151 1.00 66.69 104 THR A N 1
ATOM 808 C CA . THR A 1 104 ? 5.269 -40.029 -13.230 1.00 66.69 104 THR A CA 1
ATOM 809 C C . THR A 1 104 ? 6.220 -39.326 -14.193 1.00 66.69 104 THR A C 1
ATOM 811 O O . THR A 1 104 ? 6.037 -39.415 -15.408 1.00 66.69 104 THR A O 1
ATOM 814 N N . ALA A 1 105 ? 7.280 -38.687 -13.689 1.00 63.41 105 ALA A N 1
ATOM 815 C CA . ALA A 1 105 ? 8.298 -38.079 -14.546 1.00 63.41 105 ALA A CA 1
ATOM 816 C C . ALA A 1 105 ? 9.133 -39.135 -15.295 1.00 63.41 105 ALA A C 1
ATOM 818 O O . ALA A 1 105 ? 9.492 -38.930 -16.452 1.00 63.41 105 ALA A O 1
ATOM 819 N N . ALA A 1 106 ? 9.421 -40.275 -14.657 1.00 65.75 106 ALA A N 1
ATOM 820 C CA . ALA A 1 106 ? 10.287 -41.315 -15.218 1.00 65.75 106 ALA A CA 1
ATOM 821 C C . ALA A 1 106 ? 9.586 -42.245 -16.224 1.00 65.75 106 ALA A C 1
ATOM 823 O O . ALA A 1 106 ? 10.207 -42.689 -17.188 1.00 65.75 106 ALA A O 1
ATOM 824 N N . ARG A 1 107 ? 8.312 -42.581 -15.988 1.00 71.50 107 ARG A N 1
ATOM 825 C CA . ARG A 1 107 ? 7.555 -43.578 -16.775 1.00 71.50 107 ARG A CA 1
ATOM 826 C C . ARG A 1 107 ? 6.526 -42.956 -17.719 1.00 71.50 107 ARG A C 1
ATOM 828 O O . ARG A 1 107 ? 5.946 -43.668 -18.534 1.00 71.50 107 ARG A O 1
ATOM 835 N N . GLY A 1 108 ? 6.320 -41.643 -17.625 1.00 58.75 108 GLY A N 1
ATOM 836 C CA . GLY A 1 108 ? 5.327 -40.904 -18.395 1.00 58.75 108 GLY A CA 1
ATOM 837 C C . GLY A 1 108 ? 3.969 -40.812 -17.693 1.00 58.75 108 GLY A C 1
ATOM 838 O O . GLY A 1 108 ? 3.594 -41.658 -16.883 1.00 58.75 108 GLY A O 1
ATOM 839 N N . TYR A 1 109 ? 3.213 -39.770 -18.049 1.00 54.22 109 TYR A N 1
ATOM 840 C CA . TYR A 1 109 ? 1.993 -39.329 -17.358 1.00 54.22 109 TYR A CA 1
ATOM 841 C C . TYR A 1 109 ? 0.888 -40.393 -17.242 1.00 54.22 109 TYR A C 1
ATOM 843 O O . TYR A 1 109 ? 0.086 -40.346 -16.319 1.00 54.22 109 TYR A O 1
ATOM 851 N N . GLN A 1 110 ? 0.843 -41.368 -18.155 1.00 61.12 110 GLN A N 1
ATOM 852 C CA . G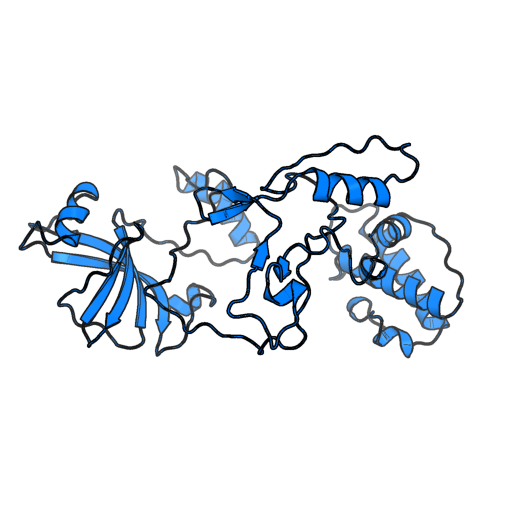LN A 1 110 ? -0.197 -42.406 -18.173 1.00 61.12 110 GLN A CA 1
ATOM 853 C C . GLN A 1 110 ? 0.119 -43.632 -17.301 1.00 61.12 110 GLN A C 1
ATOM 855 O O . GLN A 1 110 ? -0.755 -44.473 -17.111 1.00 61.12 110 GLN A O 1
ATOM 860 N N . ALA A 1 111 ? 1.348 -43.755 -16.791 1.00 55.41 111 ALA A N 1
ATOM 861 C CA . ALA A 1 111 ? 1.821 -44.946 -16.080 1.00 55.41 111 ALA A CA 1
ATOM 862 C C . ALA A 1 111 ? 2.136 -44.704 -14.590 1.00 55.41 111 ALA A C 1
ATOM 864 O O . ALA A 1 111 ? 2.552 -45.634 -13.897 1.00 55.41 111 ALA A O 1
ATOM 865 N N . GLY A 1 112 ? 1.983 -43.469 -14.106 1.00 59.78 112 GLY A N 1
ATOM 866 C CA . GLY A 1 112 ? 2.169 -43.111 -12.700 1.00 59.78 112 GLY A CA 1
ATOM 867 C C . GLY A 1 112 ? 0.894 -43.289 -11.874 1.00 59.78 112 GLY A C 1
ATOM 868 O O . GLY A 1 112 ? -0.211 -43.130 -12.389 1.00 59.78 112 GLY A O 1
ATOM 869 N N . HIS A 1 113 ? 1.045 -43.621 -10.591 1.00 73.06 113 HIS A N 1
ATOM 870 C CA . HIS A 1 113 ? -0.073 -43.726 -9.643 1.00 73.06 113 HIS A CA 1
ATOM 871 C C . HIS A 1 113 ? -0.318 -42.417 -8.868 1.00 73.06 113 HIS A C 1
ATOM 873 O O . HIS A 1 113 ? -1.417 -42.200 -8.363 1.00 73.06 113 HIS A O 1
ATOM 879 N N . ASP A 1 114 ? 0.692 -41.551 -8.802 1.00 74.50 114 ASP A N 1
ATOM 880 C CA . ASP A 1 114 ? 0.747 -40.296 -8.054 1.00 74.50 114 ASP A CA 1
ATOM 881 C C . ASP A 1 114 ? 1.615 -39.244 -8.774 1.00 74.50 114 ASP A C 1
ATOM 883 O O . ASP A 1 114 ? 2.365 -39.550 -9.701 1.00 74.50 114 ASP A O 1
ATOM 887 N N . VAL A 1 115 ? 1.492 -37.971 -8.382 1.00 63.38 115 VAL A N 1
ATOM 888 C CA . VAL A 1 115 ? 2.285 -36.863 -8.943 1.00 63.38 115 VAL A CA 1
ATOM 889 C C . VAL A 1 115 ? 3.161 -36.274 -7.846 1.00 63.38 115 VAL A C 1
ATOM 891 O O . VAL A 1 115 ? 2.682 -35.508 -7.011 1.00 63.38 115 VAL A O 1
ATOM 894 N N . ASP A 1 116 ? 4.451 -36.598 -7.885 1.00 67.19 116 ASP A N 1
ATOM 895 C CA . ASP A 1 116 ? 5.438 -36.009 -6.987 1.00 67.19 116 ASP A CA 1
ATOM 896 C C . ASP A 1 116 ? 5.877 -34.639 -7.503 1.00 67.19 116 ASP A C 1
ATOM 898 O O . ASP A 1 116 ? 6.297 -34.488 -8.655 1.00 67.19 116 ASP A O 1
ATOM 902 N N . VAL A 1 117 ? 5.815 -33.634 -6.633 1.00 58.88 117 VAL A N 1
ATOM 903 C CA . VAL A 1 117 ? 6.221 -32.264 -6.948 1.00 58.88 117 VAL A CA 1
ATOM 904 C C . VAL A 1 117 ? 7.423 -31.892 -6.092 1.00 58.88 117 VAL A C 1
ATOM 906 O O . VAL A 1 117 ? 7.331 -31.804 -4.870 1.00 58.88 117 VAL A O 1
ATOM 909 N N . LEU A 1 118 ? 8.554 -31.639 -6.744 1.00 65.81 118 LEU A N 1
ATOM 910 C CA . LEU A 1 118 ? 9.725 -31.046 -6.118 1.00 65.81 118 LEU A CA 1
ATOM 911 C C . LEU A 1 118 ? 9.574 -29.529 -6.125 1.00 65.81 118 LEU A C 1
ATOM 913 O O . LEU A 1 118 ? 9.437 -28.932 -7.192 1.00 65.81 118 LEU A O 1
ATOM 917 N N . VAL A 1 119 ? 9.692 -28.912 -4.954 1.00 73.19 119 VAL A N 1
ATOM 918 C CA . VAL A 1 119 ? 9.923 -27.473 -4.815 1.00 73.19 119 VAL A CA 1
ATOM 919 C C . VAL A 1 119 ? 11.374 -27.276 -4.382 1.00 73.19 119 VAL A C 1
ATOM 921 O O . VAL A 1 119 ? 11.804 -27.824 -3.372 1.00 73.19 119 VAL A O 1
ATOM 924 N N . ARG A 1 120 ? 12.159 -26.523 -5.154 1.00 70.56 120 ARG A N 1
ATOM 925 C CA . ARG A 1 120 ? 13.588 -26.266 -4.894 1.00 70.56 120 ARG A CA 1
ATOM 926 C C . ARG A 1 120 ? 13.785 -25.109 -3.910 1.00 70.56 120 ARG A C 1
ATOM 928 O O . ARG A 1 120 ? 14.502 -24.154 -4.207 1.00 70.56 120 ARG A O 1
ATOM 935 N N . ALA A 1 121 ? 13.137 -25.199 -2.759 1.00 80.44 121 ALA A N 1
ATOM 936 C CA . ALA A 1 121 ? 13.299 -24.284 -1.639 1.00 80.44 121 ALA A CA 1
ATOM 937 C C . ALA A 1 121 ? 13.103 -25.037 -0.327 1.00 80.44 121 ALA A C 1
ATOM 939 O O . ALA A 1 121 ? 12.318 -25.983 -0.257 1.00 80.44 121 ALA A O 1
ATOM 940 N N . GLU A 1 122 ? 13.796 -24.586 0.710 1.00 81.19 122 GLU A N 1
ATOM 941 C CA . GLU A 1 122 ? 13.482 -24.987 2.078 1.00 81.19 122 GLU A CA 1
ATOM 942 C C . GLU A 1 122 ? 12.240 -24.227 2.542 1.00 81.19 122 GLU A C 1
ATOM 944 O O . GLU A 1 122 ? 11.964 -23.136 2.047 1.00 81.19 122 GLU A O 1
ATOM 949 N N . GLN A 1 123 ? 11.475 -24.796 3.468 1.00 84.38 123 GLN A N 1
ATOM 950 C CA . GLN A 1 123 ? 10.346 -24.108 4.082 1.00 84.38 123 GLN A CA 1
ATOM 951 C C . GLN A 1 123 ? 10.695 -23.791 5.536 1.00 84.38 123 GLN A C 1
ATOM 953 O O . GLN A 1 123 ? 11.202 -24.662 6.241 1.00 84.38 123 GLN A O 1
ATOM 958 N N . ASP A 1 124 ? 10.461 -22.556 5.976 1.00 85.81 124 ASP A N 1
ATOM 959 C CA . ASP A 1 124 ? 10.627 -22.188 7.382 1.00 85.81 124 ASP A CA 1
ATOM 960 C C . ASP A 1 124 ? 9.452 -22.695 8.243 1.00 85.81 124 ASP A C 1
ATOM 962 O O . ASP A 1 124 ? 8.413 -23.128 7.735 1.00 85.81 124 ASP A O 1
ATOM 966 N N . ASP A 1 125 ? 9.585 -22.584 9.567 1.00 84.75 125 ASP A N 1
ATOM 967 C CA . ASP A 1 125 ? 8.558 -23.006 10.538 1.00 84.75 125 ASP A CA 1
ATOM 968 C C . ASP A 1 125 ? 7.221 -22.251 10.398 1.00 84.75 125 ASP A C 1
ATOM 970 O O . ASP A 1 125 ? 6.220 -22.602 11.026 1.00 84.75 125 ASP A O 1
ATOM 974 N N . ARG A 1 126 ? 7.195 -21.175 9.606 1.00 70.69 126 ARG A N 1
ATOM 975 C CA . ARG A 1 126 ? 6.016 -20.345 9.334 1.00 70.69 126 ARG A CA 1
ATOM 976 C C . ARG A 1 126 ? 5.412 -20.636 7.962 1.00 70.69 126 ARG A C 1
ATOM 978 O O . ARG A 1 126 ? 4.419 -20.009 7.594 1.00 70.69 126 ARG A O 1
ATOM 985 N N . GLY A 1 127 ? 5.967 -21.599 7.233 1.00 75.44 127 GLY A N 1
ATOM 986 C CA . GLY A 1 127 ? 5.477 -22.018 5.932 1.00 75.44 127 GLY A CA 1
ATOM 987 C C . GLY A 1 127 ? 6.003 -21.182 4.763 1.00 75.44 127 GLY A C 1
ATOM 988 O O . GLY A 1 127 ? 5.485 -21.328 3.653 1.00 75.44 127 GLY A O 1
ATOM 989 N N . HIS A 1 128 ? 7.003 -20.322 4.959 1.00 72.38 128 HIS A N 1
ATOM 990 C CA . HIS A 1 128 ? 7.595 -19.536 3.877 1.00 72.38 128 HIS A CA 1
ATOM 991 C C . HIS A 1 128 ? 8.689 -20.316 3.158 1.00 72.38 128 HIS A C 1
ATOM 993 O O . HIS A 1 128 ? 9.503 -20.978 3.793 1.00 72.38 128 HIS A O 1
ATOM 999 N N . PHE A 1 129 ? 8.760 -20.178 1.835 1.00 76.31 129 PHE A N 1
ATOM 1000 C CA . PHE A 1 129 ? 9.876 -20.716 1.064 1.00 76.31 129 PHE A CA 1
ATOM 1001 C C . PHE A 1 129 ? 11.119 -19.832 1.208 1.00 76.31 129 PHE A C 1
ATOM 1003 O O . PHE A 1 129 ? 11.090 -18.642 0.893 1.00 76.31 129 PHE A O 1
ATOM 1010 N N . LEU A 1 130 ? 12.220 -20.435 1.643 1.00 80.81 130 LEU A N 1
ATOM 1011 C CA . LEU A 1 130 ? 13.544 -19.840 1.722 1.00 80.81 130 LEU A CA 1
ATOM 1012 C C . LEU A 1 130 ? 14.291 -20.089 0.408 1.00 80.81 130 LEU A C 1
ATOM 1014 O O . LEU A 1 130 ? 14.487 -21.229 -0.023 1.00 80.81 130 LEU A O 1
ATOM 1018 N N . LEU A 1 131 ? 14.723 -19.006 -0.235 1.00 77.62 131 LEU A N 1
ATOM 1019 C CA . LEU A 1 131 ? 15.561 -19.055 -1.429 1.00 77.62 131 LEU A CA 1
ATOM 1020 C C . LEU A 1 131 ? 17.028 -18.910 -1.019 1.00 77.62 131 LEU A C 1
ATOM 1022 O O . LEU A 1 131 ? 17.404 -17.921 -0.397 1.00 77.62 131 LEU A O 1
ATOM 1026 N N . GLY A 1 132 ? 17.868 -19.877 -1.395 1.00 79.69 132 GLY A N 1
ATOM 1027 C CA . GLY A 1 132 ? 19.312 -19.773 -1.170 1.00 79.69 132 GLY A CA 1
ATOM 1028 C C . GLY A 1 132 ? 19.910 -18.561 -1.894 1.00 79.69 132 GLY A C 1
ATOM 1029 O O . GLY A 1 132 ? 19.656 -18.375 -3.085 1.00 79.69 132 GLY A O 1
ATOM 1030 N N . ALA A 1 133 ? 20.720 -17.766 -1.188 1.00 76.06 133 ALA A N 1
ATOM 1031 C CA . ALA A 1 133 ? 21.275 -16.498 -1.676 1.00 76.06 133 ALA A CA 1
ATOM 1032 C C . ALA A 1 133 ? 22.043 -16.631 -3.005 1.00 76.06 133 ALA A C 1
ATOM 1034 O O . ALA A 1 133 ? 21.880 -15.807 -3.904 1.00 76.06 133 ALA A O 1
ATOM 1035 N N . ASP A 1 134 ? 22.791 -17.723 -3.192 1.00 78.50 134 ASP A N 1
ATOM 1036 C CA . ASP A 1 134 ? 23.574 -17.978 -4.410 1.00 78.50 134 ASP A CA 1
ATOM 1037 C C . ASP A 1 134 ? 22.722 -18.069 -5.684 1.00 78.50 134 ASP A C 1
ATOM 1039 O O . ASP A 1 134 ? 23.186 -17.712 -6.770 1.00 78.50 134 ASP A O 1
ATOM 1043 N N . ASN A 1 135 ? 21.459 -18.492 -5.560 1.00 72.38 135 ASN A N 1
ATOM 1044 C CA . ASN A 1 135 ? 20.522 -18.557 -6.682 1.00 72.38 135 ASN A CA 1
ATOM 1045 C C . ASN A 1 135 ? 20.106 -17.166 -7.185 1.00 72.38 135 ASN A C 1
ATOM 1047 O O . ASN A 1 135 ? 19.576 -17.048 -8.286 1.00 72.38 135 ASN A O 1
ATOM 1051 N N . VAL A 1 136 ? 20.346 -16.121 -6.393 1.00 73.06 136 VAL A N 1
ATOM 1052 C CA . VAL A 1 136 ? 20.049 -14.725 -6.731 1.00 73.06 136 VAL A CA 1
ATOM 1053 C C . VAL A 1 136 ? 21.345 -13.966 -7.013 1.00 73.06 136 VAL A C 1
ATOM 1055 O O . VAL A 1 136 ? 21.484 -13.338 -8.062 1.00 73.06 136 VAL A O 1
ATOM 1058 N N . HIS A 1 137 ? 22.335 -14.068 -6.125 1.00 78.50 137 HIS A N 1
ATOM 1059 C CA . HIS A 1 137 ? 23.582 -13.305 -6.215 1.00 78.50 137 HIS A CA 1
ATOM 1060 C C . HIS A 1 137 ? 24.411 -13.668 -7.454 1.00 78.50 137 HIS A C 1
ATOM 1062 O O . HIS A 1 137 ? 24.923 -12.778 -8.136 1.00 78.50 137 HIS A O 1
ATOM 1068 N N . LEU A 1 138 ? 24.544 -14.959 -7.793 1.00 77.12 138 LEU A N 1
ATOM 1069 C CA . LEU A 1 138 ? 25.397 -15.385 -8.912 1.00 77.12 138 LEU A CA 1
ATOM 1070 C C . LEU A 1 138 ? 24.856 -14.960 -10.289 1.00 77.12 138 LEU A C 1
ATOM 1072 O O . LEU A 1 138 ? 25.650 -14.430 -11.077 1.00 77.12 138 LEU A O 1
ATOM 1076 N N . PRO A 1 139 ? 23.562 -15.153 -10.623 1.00 70.38 139 PRO A N 1
ATOM 1077 C CA . PRO A 1 139 ? 23.000 -14.633 -11.869 1.00 70.38 139 PRO A CA 1
ATOM 1078 C C . PRO A 1 139 ? 23.099 -13.109 -11.972 1.00 70.38 139 PRO A C 1
ATOM 1080 O O . PRO A 1 139 ? 23.546 -12.602 -13.001 1.00 70.38 139 PRO A O 1
ATOM 1083 N N . VAL A 1 140 ? 22.765 -12.384 -10.896 1.00 68.69 140 VAL A N 1
ATOM 1084 C CA . VAL A 1 140 ? 22.821 -10.913 -10.876 1.00 68.69 140 VAL A CA 1
ATOM 1085 C C . VAL A 1 140 ? 24.257 -10.420 -11.073 1.00 68.69 140 VAL A C 1
ATOM 1087 O O . VAL A 1 140 ? 24.491 -9.531 -11.889 1.00 68.69 140 VAL A O 1
ATOM 1090 N N . ARG A 1 141 ? 25.249 -11.052 -10.429 1.00 74.38 141 ARG A N 1
ATOM 1091 C CA . ARG A 1 141 ? 26.670 -10.733 -10.644 1.00 74.38 141 ARG A CA 1
ATOM 1092 C C . ARG A 1 141 ? 27.103 -10.942 -12.091 1.00 74.38 141 ARG A C 1
ATOM 1094 O O . ARG A 1 141 ? 27.789 -10.092 -12.644 1.00 74.38 141 ARG A O 1
ATOM 1101 N N . LYS A 1 142 ? 26.726 -12.069 -12.703 1.00 72.75 142 LYS A N 1
ATOM 1102 C CA . LYS A 1 142 ? 27.079 -12.373 -14.100 1.00 72.75 142 LYS A CA 1
ATOM 1103 C C . LYS A 1 142 ? 26.459 -11.383 -15.086 1.00 72.75 142 LYS A C 1
ATOM 1105 O O . LYS A 1 142 ? 27.077 -11.113 -16.108 1.00 72.75 142 LYS A O 1
ATOM 1110 N N . ALA A 1 143 ? 25.266 -10.870 -14.790 1.00 64.75 143 ALA A N 1
ATOM 1111 C CA . ALA A 1 143 ? 24.582 -9.891 -15.628 1.00 64.75 143 ALA A CA 1
ATOM 1112 C C . ALA A 1 143 ? 25.165 -8.477 -15.477 1.00 64.75 143 ALA A C 1
ATOM 1114 O O . ALA A 1 143 ? 25.369 -7.793 -16.475 1.00 64.75 143 ALA A O 1
ATOM 1115 N N . LEU A 1 144 ? 25.437 -8.048 -14.241 1.00 63.56 144 LEU A N 1
ATOM 1116 C CA . LEU A 1 144 ? 25.818 -6.664 -13.940 1.00 63.56 144 LEU A CA 1
ATOM 1117 C C . LEU A 1 144 ? 27.333 -6.411 -13.944 1.00 63.56 144 LEU A C 1
ATOM 1119 O O . LEU A 1 144 ? 27.754 -5.287 -14.197 1.00 63.56 144 LEU A O 1
ATOM 1123 N N . ASP A 1 145 ? 28.156 -7.426 -13.672 1.00 71.56 145 ASP A N 1
ATOM 1124 C CA . ASP A 1 145 ? 29.623 -7.324 -13.665 1.00 71.56 145 ASP A CA 1
ATOM 1125 C C . ASP A 1 145 ? 30.285 -8.590 -14.256 1.00 71.56 145 ASP A C 1
ATOM 1127 O O . ASP A 1 145 ? 30.975 -9.347 -13.558 1.00 71.56 145 ASP A O 1
ATOM 1131 N N . PRO A 1 146 ? 30.074 -8.866 -15.558 1.00 72.56 146 PRO A N 1
ATOM 1132 C CA . PRO A 1 146 ? 30.570 -10.080 -16.211 1.00 72.56 146 PRO A CA 1
ATOM 1133 C C . PRO A 1 146 ? 32.102 -10.182 -16.208 1.00 72.56 146 PRO A C 1
ATOM 1135 O O . PRO A 1 146 ? 32.654 -11.280 -16.107 1.00 72.56 146 PRO A O 1
ATOM 1138 N N . GLU A 1 147 ? 32.795 -9.043 -16.282 1.00 81.25 147 GLU A N 1
ATOM 1139 C CA . GLU A 1 147 ? 34.260 -8.958 -16.307 1.00 81.25 147 GLU A CA 1
ATOM 1140 C C . GLU A 1 147 ? 34.891 -8.900 -14.907 1.00 81.25 147 GLU A C 1
ATOM 1142 O O . GLU A 1 147 ? 36.119 -8.892 -14.793 1.00 81.25 147 GLU A O 1
ATOM 1147 N N . LYS A 1 148 ? 34.072 -8.902 -13.844 1.00 73.50 148 LYS A N 1
ATOM 1148 C CA . LYS A 1 148 ? 34.501 -8.859 -12.435 1.00 73.50 148 LYS A CA 1
ATOM 1149 C C . LYS A 1 148 ? 35.350 -7.630 -12.091 1.00 73.50 148 LYS A C 1
ATOM 1151 O O . LYS A 1 148 ? 36.289 -7.729 -11.298 1.00 73.50 148 LYS A O 1
ATOM 1156 N N . ARG A 1 149 ? 35.070 -6.495 -12.733 1.00 68.88 149 ARG A N 1
ATOM 1157 C CA . ARG A 1 149 ? 35.823 -5.241 -12.567 1.00 68.88 149 ARG A CA 1
ATOM 1158 C C . ARG A 1 149 ? 35.155 -4.296 -11.574 1.00 68.88 149 ARG A C 1
ATOM 1160 O O . ARG A 1 149 ? 35.839 -3.437 -11.021 1.00 68.88 149 ARG A O 1
ATOM 1167 N N . ALA A 1 150 ? 33.854 -4.447 -11.340 1.00 54.84 150 ALA A N 1
ATOM 1168 C CA . ALA A 1 150 ? 33.114 -3.651 -10.371 1.00 54.84 150 ALA A CA 1
ATOM 1169 C C . ALA A 1 150 ? 33.093 -4.321 -8.982 1.00 54.84 150 ALA A C 1
ATOM 1171 O O . ALA A 1 150 ? 33.016 -5.538 -8.837 1.00 54.84 150 ALA A O 1
ATOM 1172 N N . LEU A 1 151 ? 33.127 -3.516 -7.918 1.00 61.38 151 LEU A N 1
ATOM 1173 C CA . LEU A 1 151 ? 32.929 -3.995 -6.547 1.00 61.38 151 LEU A CA 1
ATOM 1174 C C . LEU A 1 151 ? 31.428 -3.977 -6.220 1.00 61.38 151 LEU A C 1
ATOM 1176 O O . LEU A 1 151 ? 30.932 -3.032 -5.611 1.00 61.38 151 LEU A O 1
ATOM 1180 N N . LEU A 1 152 ? 30.691 -5.001 -6.663 1.00 67.44 152 LEU A N 1
ATOM 1181 C CA . LEU A 1 152 ? 29.283 -5.177 -6.287 1.00 67.44 152 LEU A CA 1
ATOM 1182 C C . LEU A 1 152 ? 29.175 -5.476 -4.780 1.00 67.44 152 LEU A C 1
ATOM 1184 O O . LEU A 1 152 ? 29.735 -6.463 -4.301 1.00 67.44 152 LEU A O 1
ATOM 1188 N N . HIS A 1 153 ? 28.449 -4.633 -4.045 1.00 72.25 153 HIS A N 1
ATOM 1189 C CA . HIS A 1 153 ? 28.168 -4.793 -2.616 1.00 72.25 153 HIS A CA 1
ATOM 1190 C C . HIS A 1 153 ? 26.711 -5.226 -2.424 1.00 72.25 153 HIS A C 1
ATOM 1192 O O . HIS A 1 153 ? 25.796 -4.541 -2.879 1.00 72.25 153 HIS A O 1
ATOM 1198 N N . TRP A 1 154 ? 26.506 -6.369 -1.770 1.00 78.94 154 TRP A N 1
ATOM 1199 C CA . TRP A 1 154 ? 25.183 -6.948 -1.536 1.00 78.94 154 TRP A CA 1
ATOM 1200 C C . TRP A 1 154 ? 24.617 -6.463 -0.206 1.00 78.94 154 TRP A C 1
ATOM 1202 O O . TRP A 1 154 ? 25.289 -6.536 0.820 1.00 78.94 154 TRP A O 1
ATOM 1212 N N . ILE A 1 155 ? 23.379 -5.976 -0.229 1.00 70.81 155 ILE A N 1
ATOM 1213 C CA . ILE A 1 155 ? 22.636 -5.568 0.963 1.00 70.81 155 ILE A CA 1
ATOM 1214 C C . ILE A 1 155 ? 21.314 -6.334 0.942 1.00 70.81 155 ILE A C 1
ATOM 1216 O O . ILE A 1 155 ? 20.342 -5.905 0.321 1.00 70.81 155 ILE A O 1
ATOM 1220 N N . ASP A 1 156 ? 21.295 -7.488 1.603 1.00 74.19 156 ASP A N 1
ATOM 1221 C CA . ASP A 1 156 ? 20.136 -8.382 1.656 1.00 74.19 156 ASP A CA 1
ATOM 1222 C C . ASP A 1 156 ? 19.164 -7.922 2.751 1.00 74.19 156 ASP A C 1
ATOM 1224 O O . ASP A 1 156 ? 19.100 -8.482 3.846 1.00 74.19 156 ASP A O 1
ATOM 1228 N N . ASN A 1 157 ? 18.429 -6.844 2.472 1.00 65.50 157 ASN A N 1
ATOM 1229 C CA . ASN A 1 157 ? 17.454 -6.286 3.402 1.00 65.50 157 ASN A CA 1
ATOM 1230 C C . ASN A 1 157 ? 16.016 -6.581 2.940 1.00 65.50 157 ASN A C 1
ATOM 1232 O O . ASN A 1 157 ? 15.574 -6.001 1.945 1.00 65.50 157 ASN A O 1
ATOM 1236 N N . PRO A 1 158 ? 15.244 -7.411 3.668 1.00 61.34 158 PRO A N 1
ATOM 1237 C CA . PRO A 1 158 ? 13.862 -7.729 3.301 1.00 61.34 158 PRO A CA 1
ATOM 1238 C C . PRO A 1 158 ? 12.921 -6.518 3.377 1.00 61.34 158 PRO A C 1
ATOM 1240 O O . PRO A 1 158 ? 11.816 -6.568 2.846 1.00 61.34 158 PRO A O 1
ATOM 1243 N N . GLN A 1 159 ? 13.342 -5.431 4.027 1.00 60.34 159 GLN A N 1
ATOM 1244 C CA . GLN A 1 159 ? 12.593 -4.175 4.103 1.00 60.34 159 GLN A CA 1
ATOM 1245 C C . GLN A 1 159 ? 12.853 -3.249 2.902 1.00 60.34 159 GLN A C 1
ATOM 1247 O O . GLN A 1 159 ? 12.236 -2.190 2.808 1.00 60.34 159 GLN A O 1
ATOM 1252 N N . GLY A 1 160 ? 13.746 -3.644 1.987 1.00 57.62 160 GLY A N 1
ATOM 1253 C CA . GLY A 1 160 ? 14.130 -2.856 0.822 1.00 57.62 160 GLY A CA 1
ATOM 1254 C C . GLY A 1 160 ? 15.138 -1.738 1.135 1.00 57.62 160 GLY A C 1
ATOM 1255 O O . GLY A 1 160 ? 15.711 -1.681 2.226 1.00 57.62 160 GLY A O 1
ATOM 1256 N N . PRO A 1 161 ? 15.419 -0.858 0.159 1.00 60.69 161 PRO A N 1
ATOM 1257 C CA . PRO A 1 161 ? 16.344 0.254 0.340 1.00 60.69 161 PRO A CA 1
ATOM 1258 C C . PRO A 1 161 ? 15.734 1.362 1.215 1.00 60.69 161 PRO A C 1
ATOM 1260 O O . PRO A 1 161 ? 14.587 1.755 1.035 1.00 60.69 161 PRO A O 1
ATOM 1263 N N . HIS A 1 162 ? 16.526 1.921 2.135 1.00 56.47 162 HIS A N 1
ATOM 1264 C CA . HIS A 1 162 ? 16.104 3.015 3.029 1.00 56.47 162 HIS A CA 1
ATOM 1265 C C . HIS A 1 162 ? 16.496 4.421 2.532 1.00 56.47 162 HIS A C 1
ATOM 1267 O O . HIS A 1 162 ? 16.304 5.408 3.238 1.00 56.47 162 HIS A O 1
ATOM 1273 N N . ALA A 1 163 ? 17.080 4.518 1.339 1.00 60.44 163 ALA A N 1
ATOM 1274 C CA . ALA A 1 163 ? 17.535 5.759 0.717 1.00 60.44 163 ALA A CA 1
ATOM 1275 C C . ALA A 1 163 ? 17.275 5.706 -0.796 1.00 60.44 163 ALA A C 1
ATOM 1277 O O . ALA A 1 163 ? 16.631 4.778 -1.285 1.00 60.44 163 ALA A O 1
ATOM 1278 N N . ALA A 1 164 ? 17.786 6.693 -1.538 1.00 45.09 164 ALA A N 1
ATOM 1279 C CA . ALA A 1 164 ? 17.703 6.704 -2.993 1.00 45.09 164 ALA A CA 1
ATOM 1280 C C . ALA A 1 164 ? 18.264 5.397 -3.572 1.00 45.09 164 ALA A C 1
ATOM 1282 O O . ALA A 1 164 ? 19.425 5.049 -3.355 1.00 45.09 164 ALA A O 1
ATOM 1283 N N . ALA A 1 165 ? 17.418 4.683 -4.302 1.00 55.25 165 ALA A N 1
ATOM 1284 C CA . ALA A 1 165 ? 17.753 3.420 -4.924 1.00 55.25 165 ALA A CA 1
ATOM 1285 C C . ALA A 1 165 ? 17.147 3.360 -6.319 1.00 55.25 165 ALA A C 1
ATOM 1287 O O . ALA A 1 165 ? 16.117 3.973 -6.599 1.00 55.25 165 ALA A O 1
ATOM 1288 N N . VAL A 1 166 ? 17.808 2.600 -7.182 1.00 42.19 166 VAL A N 1
ATOM 1289 C CA . VAL A 1 166 ? 17.319 2.273 -8.515 1.00 42.19 166 VAL A CA 1
ATOM 1290 C C . VAL A 1 166 ? 17.062 0.775 -8.512 1.00 42.19 166 VAL A C 1
ATOM 1292 O O . VAL A 1 166 ? 18.003 -0.013 -8.417 1.00 42.19 166 VAL A O 1
ATOM 1295 N N . SER A 1 167 ? 15.792 0.379 -8.557 1.00 48.53 167 SER A N 1
ATOM 1296 C CA . SER A 1 167 ? 15.414 -1.025 -8.721 1.00 48.53 167 SER A CA 1
ATOM 1297 C C . SER A 1 167 ? 15.870 -1.493 -10.100 1.00 48.53 167 SER A C 1
ATOM 1299 O O . SER A 1 167 ? 15.446 -0.943 -11.113 1.00 48.53 167 SER A O 1
ATOM 1301 N N . LEU A 1 168 ? 16.779 -2.467 -10.139 1.00 43.06 168 LEU A N 1
ATOM 1302 C CA . LEU A 1 168 ? 17.349 -2.972 -11.393 1.00 43.06 168 LEU A CA 1
ATOM 1303 C C . LEU A 1 168 ? 16.544 -4.143 -11.964 1.00 43.06 168 LEU A C 1
ATOM 1305 O O . LEU A 1 168 ? 16.377 -4.244 -13.176 1.00 43.06 168 LEU A O 1
ATOM 1309 N N . TYR A 1 169 ? 16.049 -5.014 -11.084 1.00 47.22 169 TYR A N 1
ATOM 1310 C CA . TYR A 1 169 ? 15.234 -6.176 -11.415 1.00 47.22 169 TYR A CA 1
ATOM 1311 C C . TYR A 1 169 ? 14.238 -6.422 -10.284 1.00 47.22 169 TYR A C 1
ATOM 1313 O O . TYR A 1 169 ? 14.606 -6.338 -9.112 1.00 47.22 169 TYR A O 1
ATOM 1321 N N . ASP A 1 170 ? 13.013 -6.790 -10.632 1.00 51.06 170 ASP A N 1
ATOM 1322 C CA . ASP A 1 170 ? 12.058 -7.369 -9.693 1.00 51.06 170 ASP A CA 1
ATOM 1323 C C . ASP A 1 170 ? 12.234 -8.897 -9.657 1.00 51.06 170 ASP A C 1
ATOM 1325 O O . ASP A 1 170 ? 12.575 -9.524 -10.665 1.00 51.06 170 ASP A O 1
ATOM 1329 N N . LEU A 1 171 ? 11.958 -9.538 -8.517 1.00 47.16 171 LEU A N 1
ATOM 1330 C CA . LEU A 1 171 ? 11.782 -10.993 -8.474 1.00 47.16 171 LEU A CA 1
ATOM 1331 C C . LEU A 1 171 ? 10.442 -11.335 -9.148 1.00 47.16 171 LEU A C 1
ATOM 1333 O O . LEU A 1 171 ? 9.404 -11.380 -8.490 1.00 47.16 171 LEU A O 1
ATOM 1337 N N . MET A 1 172 ? 10.436 -11.527 -10.471 1.00 49.91 172 MET A N 1
ATOM 1338 C CA . MET A 1 172 ? 9.184 -11.738 -11.201 1.00 49.91 172 MET A CA 1
ATOM 1339 C C . MET A 1 172 ? 8.734 -13.197 -11.258 1.00 49.91 172 MET A C 1
ATOM 1341 O O . MET A 1 172 ? 9.378 -14.082 -11.821 1.00 49.91 172 MET A O 1
ATOM 1345 N N . LEU A 1 173 ? 7.517 -13.378 -10.757 1.00 44.41 173 LEU A N 1
ATOM 1346 C CA . LEU A 1 173 ? 6.569 -14.398 -11.171 1.00 44.41 173 LEU A CA 1
ATOM 1347 C C . LEU A 1 173 ? 6.076 -14.095 -12.595 1.00 44.41 173 LEU A C 1
ATOM 1349 O O . LEU A 1 173 ? 5.858 -12.944 -12.972 1.00 44.41 173 LEU A O 1
ATOM 1353 N N . VAL A 1 174 ? 5.876 -15.147 -13.388 1.00 41.28 174 VAL A N 1
ATOM 1354 C CA . VAL A 1 174 ? 5.388 -15.047 -14.769 1.00 41.28 174 VAL A CA 1
ATOM 1355 C C . VAL A 1 174 ? 3.917 -14.635 -14.780 1.00 41.28 174 VAL A C 1
ATOM 1357 O O . VAL A 1 174 ? 3.085 -15.229 -14.091 1.00 41.28 174 VAL A O 1
ATOM 1360 N N . ARG A 1 175 ? 3.574 -13.653 -15.617 1.00 37.41 175 ARG A N 1
ATOM 1361 C CA . ARG A 1 175 ? 2.183 -13.265 -15.858 1.00 37.41 175 ARG A CA 1
ATOM 1362 C C . ARG A 1 175 ? 1.438 -14.405 -16.563 1.00 37.41 175 ARG A C 1
ATOM 1364 O O . ARG A 1 175 ? 1.775 -14.752 -17.693 1.00 37.41 175 ARG A O 1
ATOM 1371 N N . ARG A 1 176 ? 0.406 -14.965 -15.918 1.00 38.84 176 ARG A N 1
ATOM 1372 C CA . ARG A 1 176 ? -0.547 -15.862 -16.590 1.00 38.84 176 ARG A CA 1
ATOM 1373 C C . ARG A 1 176 ? -1.407 -15.065 -17.590 1.00 38.84 176 ARG A C 1
ATOM 1375 O O . ARG A 1 176 ? -1.852 -13.970 -17.237 1.00 38.84 176 ARG A O 1
ATOM 1382 N N . PRO A 1 177 ? -1.626 -15.571 -18.816 1.00 41.66 177 PRO A N 1
ATOM 1383 C CA . PRO A 1 177 ? -2.394 -14.880 -19.860 1.00 41.66 177 PRO A CA 1
ATOM 1384 C C . PRO A 1 177 ? -3.902 -14.748 -19.559 1.00 41.66 177 PRO A C 1
ATOM 1386 O O . PRO A 1 177 ? -4.605 -14.015 -20.244 1.00 41.66 177 PRO A O 1
ATOM 1389 N N . ASP A 1 178 ? -4.383 -15.423 -18.521 1.00 42.16 178 ASP A N 1
ATOM 1390 C CA . ASP A 1 178 ? -5.781 -15.734 -18.225 1.00 42.16 178 ASP A CA 1
ATOM 1391 C C . ASP A 1 178 ? -6.164 -15.361 -16.779 1.00 42.16 178 ASP A C 1
ATOM 1393 O O . ASP A 1 178 ? -6.801 -16.120 -16.051 1.00 42.16 178 ASP A O 1
ATOM 1397 N N . LEU A 1 179 ? -5.768 -14.166 -16.333 1.00 40.25 179 LEU A N 1
ATOM 1398 C CA . LEU A 1 179 ? -6.283 -13.592 -15.088 1.00 40.25 179 LEU A CA 1
ATOM 1399 C C . LEU A 1 179 ? -7.721 -13.095 -15.318 1.00 40.25 179 LEU A C 1
ATOM 1401 O O . LEU A 1 179 ? -7.901 -12.188 -16.136 1.00 40.25 179 LEU A O 1
ATOM 1405 N N . PRO A 1 180 ? -8.745 -13.632 -14.623 1.00 40.25 180 PRO A N 1
ATOM 1406 C CA . PRO A 1 180 ? -10.069 -13.027 -14.653 1.00 40.25 180 PRO A CA 1
ATOM 1407 C C . PRO A 1 180 ? -9.949 -11.577 -14.177 1.00 40.25 180 PRO A C 1
ATOM 1409 O O . PRO A 1 180 ? -9.267 -11.296 -13.187 1.00 40.25 180 PRO A O 1
ATOM 1412 N N . ALA A 1 181 ? -10.571 -10.656 -14.915 1.00 42.41 181 ALA A N 1
ATOM 1413 C CA . ALA A 1 181 ? -10.655 -9.256 -14.531 1.00 42.41 181 ALA A CA 1
ATOM 1414 C C . ALA A 1 181 ? -11.319 -9.184 -13.151 1.00 42.41 181 ALA A C 1
ATOM 1416 O O . ALA A 1 181 ? -12.511 -9.433 -13.043 1.00 42.41 181 ALA A O 1
ATOM 1417 N N . ALA A 1 182 ? -10.510 -8.920 -12.122 1.00 38.25 182 ALA A N 1
ATOM 1418 C CA . ALA A 1 182 ? -10.891 -8.844 -10.718 1.00 38.25 182 ALA A CA 1
ATOM 1419 C C . ALA A 1 182 ? -11.751 -10.026 -10.216 1.00 38.25 182 ALA A C 1
ATOM 1421 O O . ALA A 1 182 ? -12.971 -10.051 -10.345 1.00 38.25 182 ALA A O 1
ATOM 1422 N N . LEU A 1 183 ? -11.139 -10.936 -9.454 1.00 40.62 183 LEU A N 1
ATOM 1423 C CA . LEU A 1 183 ? -11.859 -11.439 -8.285 1.00 40.62 183 LEU A CA 1
ATOM 1424 C C . LEU A 1 183 ? -11.975 -10.240 -7.340 1.00 40.62 183 LEU A C 1
ATOM 1426 O O . LEU A 1 183 ? -11.090 -10.015 -6.517 1.00 40.62 183 LEU A O 1
ATOM 1430 N N . ALA A 1 184 ? -13.020 -9.426 -7.511 1.00 43.50 184 ALA A N 1
ATOM 1431 C CA . ALA A 1 184 ? -13.516 -8.609 -6.420 1.00 43.50 184 ALA A CA 1
ATOM 1432 C C . ALA A 1 184 ? -13.858 -9.615 -5.323 1.00 43.50 184 ALA A C 1
ATOM 1434 O O . ALA A 1 184 ? -14.875 -10.303 -5.395 1.00 43.50 184 ALA A O 1
ATOM 1435 N N . ALA A 1 185 ? -12.917 -9.835 -4.404 1.00 50.47 185 ALA A N 1
ATOM 1436 C CA . ALA A 1 185 ? -13.188 -10.646 -3.242 1.00 50.47 185 ALA A CA 1
ATOM 1437 C C . ALA A 1 185 ? -14.374 -9.972 -2.561 1.00 50.47 185 ALA A C 1
ATOM 1439 O O . ALA A 1 185 ? -14.285 -8.799 -2.199 1.00 50.47 185 ALA A O 1
ATOM 1440 N N . GLU A 1 186 ? -15.493 -10.688 -2.476 1.00 63.06 186 GLU A N 1
ATOM 1441 C CA . GLU A 1 186 ? -16.630 -10.262 -1.675 1.00 63.06 186 GLU A CA 1
ATOM 1442 C C . GLU A 1 186 ? -16.085 -9.855 -0.302 1.00 63.06 186 GLU A C 1
ATOM 1444 O O . GLU A 1 186 ? -15.293 -10.592 0.301 1.00 63.06 186 GLU A O 1
ATOM 1449 N N . PHE A 1 187 ? -16.399 -8.632 0.128 1.00 74.38 187 PHE A N 1
ATOM 1450 C CA . PHE A 1 187 ? -15.889 -8.108 1.383 1.00 74.38 187 PHE A CA 1
ATOM 1451 C C . PHE A 1 187 ? -16.375 -9.015 2.518 1.00 74.38 187 PHE A C 1
ATOM 1453 O O . PHE A 1 187 ? -17.564 -9.091 2.812 1.00 74.38 187 PHE A O 1
ATOM 1460 N N . ASP A 1 188 ? -15.441 -9.733 3.141 1.00 82.94 188 ASP A N 1
ATOM 1461 C CA . ASP A 1 188 ? -15.732 -10.601 4.275 1.00 82.94 188 ASP A CA 1
ATOM 1462 C C . ASP A 1 188 ? -15.382 -9.851 5.572 1.00 82.94 188 ASP A C 1
ATOM 1464 O O . ASP A 1 188 ? -14.197 -9.779 5.936 1.00 82.94 188 ASP A O 1
ATOM 1468 N N . PRO A 1 189 ? -16.375 -9.309 6.309 1.00 82.19 189 PRO A N 1
ATOM 1469 C CA . PRO A 1 189 ? -16.122 -8.606 7.565 1.00 82.19 189 PRO A CA 1
ATOM 1470 C C . PRO A 1 189 ? -15.446 -9.509 8.602 1.00 82.19 189 PRO A C 1
ATOM 1472 O O . PRO A 1 189 ? -14.684 -9.026 9.441 1.00 82.19 189 PRO A O 1
ATOM 1475 N N . ALA A 1 190 ? -15.644 -10.830 8.522 1.00 81.81 190 ALA A N 1
ATOM 1476 C CA . ALA A 1 190 ? -14.988 -11.775 9.413 1.00 81.81 190 ALA A CA 1
ATOM 1477 C C . ALA A 1 190 ? -13.494 -11.928 9.102 1.00 81.81 190 ALA A C 1
ATOM 1479 O O . ALA A 1 190 ? -12.755 -12.399 9.965 1.00 81.81 190 ALA A O 1
ATOM 1480 N N . ARG A 1 191 ? -13.016 -11.518 7.920 1.00 80.62 191 ARG A N 1
ATOM 1481 C CA . ARG A 1 191 ? -11.593 -11.536 7.527 1.00 80.62 191 ARG A CA 1
ATOM 1482 C C . ARG A 1 191 ? -10.948 -10.159 7.482 1.00 80.62 191 ARG A C 1
ATOM 1484 O O . ARG A 1 191 ? -9.721 -10.100 7.367 1.00 80.62 191 ARG A O 1
ATOM 1491 N N . TYR A 1 192 ? -11.728 -9.086 7.599 1.00 81.81 192 TYR A N 1
ATOM 1492 C CA . TYR A 1 192 ? -11.204 -7.728 7.593 1.00 81.81 192 TYR A CA 1
ATOM 1493 C C . TYR A 1 192 ? -10.161 -7.552 8.700 1.00 81.81 192 TYR A C 1
ATOM 1495 O O . TYR A 1 192 ? -10.429 -7.711 9.895 1.00 81.81 192 TYR A O 1
ATOM 1503 N N . ARG A 1 193 ? -8.925 -7.266 8.284 1.00 77.25 193 ARG A N 1
ATOM 1504 C CA . ARG A 1 193 ? -7.845 -6.923 9.200 1.00 77.25 193 ARG A CA 1
ATOM 1505 C C . ARG A 1 193 ? -7.883 -5.429 9.403 1.00 77.25 193 ARG A C 1
ATOM 1507 O O . ARG A 1 193 ? -7.489 -4.672 8.523 1.00 77.25 193 ARG A O 1
ATOM 1514 N N . VAL A 1 194 ? -8.313 -5.044 10.593 1.00 70.44 194 VAL A N 1
ATOM 1515 C CA . VAL A 1 194 ? -8.257 -3.666 11.050 1.00 70.44 194 VAL A CA 1
ATOM 1516 C C . VAL A 1 194 ? -6.834 -3.141 10.859 1.00 70.44 194 VAL A C 1
ATOM 1518 O O . VAL A 1 194 ? -5.882 -3.659 11.453 1.00 70.44 194 VAL A O 1
ATOM 1521 N N . MET A 1 195 ? -6.675 -2.134 10.001 1.00 61.88 195 MET A N 1
ATOM 1522 C CA . MET A 1 195 ? -5.363 -1.551 9.764 1.00 61.88 195 MET A CA 1
ATOM 1523 C C . MET A 1 195 ? -4.927 -0.803 11.020 1.00 61.88 195 MET A C 1
ATOM 1525 O O . MET A 1 195 ? -5.552 0.174 11.448 1.00 61.88 195 MET A O 1
ATOM 1529 N N . LYS A 1 196 ? -3.826 -1.256 11.623 1.00 60.03 196 LYS A N 1
ATOM 1530 C CA . LYS A 1 196 ? -3.078 -0.391 12.531 1.00 60.03 196 LYS A CA 1
ATOM 1531 C C . LYS A 1 196 ? -2.458 0.715 11.676 1.00 60.03 196 LYS A C 1
ATOM 1533 O O . LYS A 1 196 ? -1.889 0.384 10.634 1.00 60.03 196 LYS A O 1
ATOM 1538 N N . PRO A 1 197 ? -2.572 1.996 12.069 1.00 54.69 197 PRO A N 1
ATOM 1539 C CA . PRO A 1 197 ? -1.883 3.057 11.355 1.00 54.69 197 PRO A CA 1
ATOM 1540 C C . PRO A 1 197 ? -0.407 2.684 11.223 1.00 54.69 197 PRO A C 1
ATOM 1542 O O . PRO A 1 197 ? 0.198 2.171 12.169 1.00 54.69 197 PRO A O 1
ATOM 1545 N N . ALA A 1 198 ? 0.152 2.882 10.031 1.00 47.06 198 ALA A N 1
ATOM 1546 C CA . ALA A 1 198 ? 1.570 2.677 9.808 1.00 47.06 198 ALA A CA 1
ATOM 1547 C C . ALA A 1 198 ? 2.324 3.651 10.724 1.00 47.06 198 ALA A C 1
ATOM 1549 O O . ALA A 1 198 ? 2.333 4.856 10.482 1.00 47.06 198 ALA A O 1
ATOM 1550 N N . MET A 1 199 ? 2.914 3.123 11.798 1.00 42.31 199 MET A N 1
ATOM 1551 C CA . MET A 1 199 ? 3.734 3.869 12.755 1.00 42.31 199 MET A CA 1
ATOM 1552 C C . MET A 1 199 ? 5.084 4.201 12.110 1.00 42.31 199 MET A C 1
ATOM 1554 O O . MET A 1 199 ? 6.135 3.708 12.516 1.00 42.31 199 MET A O 1
ATOM 1558 N N . VAL A 1 200 ? 5.064 4.988 11.038 1.00 40.50 200 VAL A N 1
ATOM 1559 C CA . VAL A 1 200 ? 6.272 5.581 10.475 1.00 40.50 200 VAL A CA 1
ATOM 1560 C C . VAL A 1 200 ? 6.535 6.827 11.315 1.00 40.50 200 VAL A C 1
ATOM 1562 O O . VAL A 1 200 ? 5.959 7.875 11.041 1.00 40.50 200 VAL A O 1
ATOM 1565 N N . SER A 1 201 ? 7.372 6.687 12.352 1.00 48.78 201 SER A N 1
ATOM 1566 C CA . SER A 1 201 ? 7.686 7.677 13.410 1.00 48.78 201 SER A CA 1
ATOM 1567 C C . SER A 1 201 ? 6.645 7.842 14.539 1.00 48.78 201 SER A C 1
ATOM 1569 O O . SER A 1 201 ? 5.583 7.222 14.521 1.00 48.78 201 SER A O 1
ATOM 1571 N N . TYR A 1 202 ? 6.996 8.628 15.570 1.00 51.78 202 TYR A N 1
ATOM 1572 C CA . TYR A 1 202 ? 6.114 8.986 16.686 1.00 51.78 202 TYR A CA 1
ATOM 1573 C C . TYR A 1 202 ? 4.980 9.88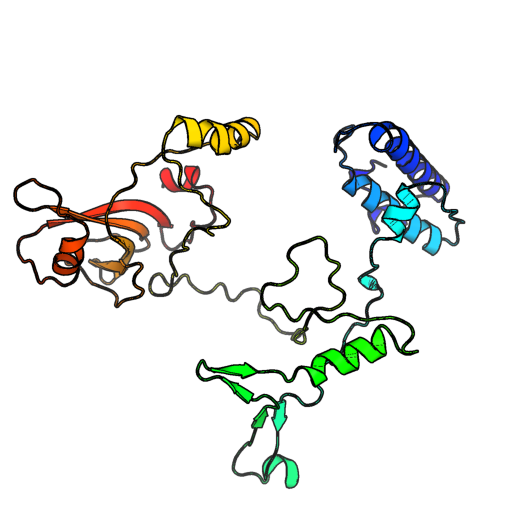4 16.170 1.00 51.78 202 TYR A C 1
ATOM 1575 O O . TYR A 1 202 ? 5.163 11.082 15.984 1.00 51.78 202 TYR A O 1
ATOM 1583 N N . THR A 1 203 ? 3.802 9.307 15.931 1.00 60.50 203 THR A N 1
ATOM 1584 C CA . THR A 1 203 ? 2.573 10.056 15.604 1.00 60.50 203 THR A CA 1
ATOM 1585 C C . THR A 1 203 ? 1.790 10.477 16.851 1.00 60.50 203 THR A C 1
ATOM 1587 O O . THR A 1 203 ? 0.657 10.945 16.750 1.00 60.50 203 THR A O 1
ATOM 1590 N N . GLU A 1 204 ? 2.358 10.253 18.034 1.00 71.94 204 GLU A N 1
ATOM 1591 C CA . GLU A 1 204 ? 1.773 10.657 19.304 1.00 71.94 204 GLU A CA 1
ATOM 1592 C C . GLU A 1 204 ? 2.229 12.073 19.635 1.00 71.94 204 GLU A C 1
ATOM 1594 O O . GLU A 1 204 ? 3.422 12.347 19.730 1.00 71.94 204 GLU A O 1
ATOM 1599 N N . PHE A 1 205 ? 1.259 12.962 19.811 1.00 83.56 205 PHE A N 1
ATOM 1600 C CA . PHE A 1 205 ? 1.487 14.325 20.264 1.00 83.56 205 PHE A CA 1
ATOM 1601 C C . PHE A 1 205 ? 0.947 14.455 21.681 1.00 83.56 205 PHE A C 1
ATOM 1603 O O . PHE A 1 205 ? -0.183 14.046 21.963 1.00 83.56 205 PHE A O 1
ATOM 1610 N N . PHE A 1 206 ? 1.732 15.052 22.571 1.00 87.94 206 PHE A N 1
ATOM 1611 C CA . PHE A 1 206 ? 1.365 15.199 23.981 1.00 87.94 206 PHE A CA 1
ATOM 1612 C C . PHE A 1 206 ? 0.645 16.520 24.261 1.00 87.94 206 PHE A C 1
ATOM 1614 O O . PHE A 1 206 ? 0.230 16.789 25.388 1.00 87.94 206 PHE A O 1
ATOM 1621 N N . SER A 1 207 ? 0.461 17.351 23.232 1.00 88.38 207 SER A N 1
ATOM 1622 C CA . SER A 1 207 ? -0.390 18.534 23.293 1.00 88.38 207 SER A CA 1
ATOM 1623 C C . SER A 1 207 ? -1.042 18.840 21.946 1.00 88.38 207 SER A C 1
ATOM 1625 O O . SER A 1 207 ? -0.534 18.492 20.879 1.00 88.38 207 SER A O 1
ATOM 1627 N N . THR A 1 208 ? -2.157 19.567 21.990 1.00 88.75 208 THR A N 1
ATOM 1628 C CA . THR A 1 208 ? -2.823 20.080 20.785 1.00 88.75 208 THR A CA 1
ATOM 1629 C C . THR A 1 208 ? -1.935 21.046 20.006 1.00 88.75 208 THR A C 1
ATOM 1631 O O . THR A 1 208 ? -2.002 21.073 18.782 1.00 88.75 208 THR A O 1
ATOM 1634 N N . THR A 1 209 ? -1.085 21.817 20.692 1.00 93.06 209 THR A N 1
ATOM 1635 C CA . THR A 1 209 ? -0.133 22.746 20.065 1.00 93.06 209 THR A CA 1
ATOM 1636 C C . THR A 1 209 ? 0.925 22.005 19.256 1.00 93.06 209 THR A C 1
ATOM 1638 O O . THR A 1 209 ? 1.234 22.400 18.132 1.00 93.06 209 THR A O 1
ATOM 1641 N N . GLU A 1 210 ? 1.464 20.923 19.814 1.00 91.12 210 GLU A N 1
ATOM 1642 C CA . GLU A 1 210 ? 2.443 20.069 19.143 1.00 91.12 210 GLU A CA 1
ATOM 1643 C C . GLU A 1 210 ? 1.837 19.416 17.893 1.00 91.12 210 GLU A C 1
ATOM 1645 O O . GLU A 1 210 ? 2.371 19.598 16.800 1.00 91.12 210 GLU A O 1
ATOM 1650 N N . LEU A 1 211 ? 0.661 18.780 18.023 1.00 90.00 211 LEU A N 1
ATOM 1651 C CA . LEU A 1 211 ? -0.100 18.220 16.895 1.00 90.00 211 LEU A CA 1
ATOM 1652 C C . LEU A 1 211 ? -0.368 19.273 15.813 1.00 90.00 211 LEU A C 1
ATOM 1654 O O . LEU A 1 211 ? -0.218 19.009 14.616 1.00 90.00 211 LEU A O 1
ATOM 1658 N N . TRP A 1 212 ? -0.785 20.471 16.227 1.00 91.38 212 TRP A N 1
ATOM 1659 C CA . TRP A 1 212 ? -1.129 21.537 15.296 1.00 91.38 212 TRP A CA 1
ATOM 1660 C C . TRP A 1 212 ? 0.079 21.982 14.474 1.00 91.38 212 TRP A C 1
ATOM 1662 O O . TRP A 1 212 ? -0.001 22.074 13.249 1.00 91.38 212 TRP A O 1
ATOM 1672 N N . THR A 1 213 ? 1.197 22.214 15.157 1.00 91.81 213 THR A N 1
ATOM 1673 C CA . THR A 1 213 ? 2.419 22.771 14.572 1.00 91.81 213 THR A CA 1
ATOM 1674 C C . THR A 1 213 ? 3.148 21.738 13.715 1.00 91.81 213 THR A C 1
ATOM 1676 O O . THR A 1 213 ? 3.591 22.052 12.613 1.00 91.81 213 THR A O 1
ATOM 1679 N N . ALA A 1 214 ? 3.254 20.497 14.194 1.00 87.81 214 ALA A N 1
ATOM 1680 C CA . ALA A 1 214 ? 4.023 19.449 13.530 1.00 87.81 214 ALA A CA 1
ATOM 1681 C C . ALA A 1 214 ? 3.262 18.767 12.380 1.00 87.81 214 ALA A C 1
ATOM 1683 O O . ALA A 1 214 ? 3.892 18.261 11.453 1.00 87.81 214 ALA A O 1
ATOM 1684 N N . TRP A 1 215 ? 1.922 18.738 12.421 1.00 88.75 215 TRP A N 1
ATOM 1685 C CA . TRP A 1 215 ? 1.123 17.983 11.450 1.00 88.75 215 TRP A CA 1
ATOM 1686 C C . TRP A 1 215 ? -0.046 18.776 10.855 1.00 88.75 215 TRP A C 1
ATOM 1688 O O . TRP A 1 215 ? -0.144 18.896 9.631 1.00 88.75 215 TRP A O 1
ATOM 1698 N N . ALA A 1 216 ? -0.932 19.342 11.680 1.00 92.19 216 ALA A N 1
ATOM 1699 C CA . ALA A 1 216 ? -2.212 19.868 11.190 1.00 92.19 216 ALA A CA 1
ATOM 1700 C C . ALA A 1 216 ? -2.057 21.079 10.254 1.00 92.19 216 ALA A C 1
ATOM 1702 O O . ALA A 1 216 ? -2.764 21.180 9.247 1.00 92.19 216 ALA A O 1
ATOM 1703 N N . GLN A 1 217 ? -1.125 21.987 10.558 1.00 94.81 217 GLN A N 1
ATOM 1704 C CA . GLN A 1 217 ? -0.930 23.223 9.800 1.00 94.81 217 GLN A CA 1
ATOM 1705 C C . GLN A 1 217 ? -0.527 22.949 8.346 1.00 94.81 217 GLN A C 1
ATOM 1707 O O . GLN A 1 217 ? -1.099 23.543 7.432 1.00 94.81 217 GLN A O 1
ATOM 1712 N N . ALA A 1 218 ? 0.400 22.013 8.118 1.00 91.50 218 ALA A N 1
ATOM 1713 C CA . ALA A 1 218 ? 0.835 21.638 6.775 1.00 91.50 218 ALA A CA 1
ATOM 1714 C C . ALA A 1 218 ? -0.306 21.003 5.962 1.00 91.50 218 ALA A C 1
ATOM 1716 O O . ALA A 1 218 ? -0.492 21.332 4.791 1.00 91.50 218 ALA A O 1
ATOM 1717 N N . ARG A 1 219 ? -1.120 20.140 6.590 1.00 92.31 219 ARG A N 1
ATOM 1718 C CA . ARG A 1 219 ? -2.284 19.517 5.935 1.00 92.31 219 ARG A CA 1
ATOM 1719 C C . ARG A 1 219 ? -3.346 20.546 5.553 1.00 92.31 219 ARG A C 1
ATOM 1721 O O . ARG A 1 219 ? -3.839 20.529 4.427 1.00 92.31 219 ARG A O 1
ATOM 1728 N N . ARG A 1 220 ? -3.641 21.491 6.449 1.00 94.50 220 ARG A N 1
ATOM 1729 C CA . ARG A 1 220 ? -4.550 22.615 6.170 1.00 94.50 220 ARG A CA 1
ATOM 1730 C C . ARG A 1 220 ? -4.032 23.522 5.055 1.00 94.50 220 ARG A C 1
ATOM 1732 O O . ARG A 1 220 ? -4.814 23.886 4.184 1.00 94.50 220 ARG A O 1
ATOM 1739 N N . ALA A 1 221 ? -2.741 23.858 5.054 1.00 94.50 221 ALA A N 1
ATOM 1740 C CA . ALA A 1 221 ? -2.125 24.662 3.995 1.00 94.50 221 ALA A CA 1
ATOM 1741 C C . ALA A 1 221 ? -2.186 23.968 2.621 1.00 94.50 221 ALA A C 1
ATOM 1743 O O . ALA A 1 221 ? -2.304 24.638 1.601 1.00 94.50 221 ALA A O 1
ATOM 1744 N N . ALA A 1 222 ? -2.181 22.632 2.603 1.00 93.56 222 ALA A N 1
ATOM 1745 C CA . ALA A 1 222 ? -2.399 21.817 1.409 1.00 93.56 222 ALA A CA 1
ATOM 1746 C C . ALA A 1 222 ? -3.887 21.645 1.026 1.00 93.56 222 ALA A C 1
ATOM 1748 O O . ALA A 1 222 ? -4.201 20.849 0.145 1.00 93.56 222 ALA A O 1
ATOM 1749 N N . GLY A 1 223 ? -4.815 22.347 1.687 1.00 93.94 223 GLY A N 1
ATOM 1750 C CA . GLY A 1 223 ? -6.247 22.303 1.379 1.00 93.94 223 GLY A CA 1
ATOM 1751 C C . GLY A 1 223 ? -7.006 21.106 1.962 1.00 93.94 223 GLY A C 1
ATOM 1752 O O . GLY A 1 223 ? -8.166 20.904 1.612 1.00 93.94 223 GLY A O 1
ATOM 1753 N N . GLN A 1 224 ? -6.400 20.314 2.853 1.00 90.00 224 GLN A N 1
ATOM 1754 C CA . GLN A 1 224 ? -7.068 19.149 3.443 1.00 90.00 224 GLN A CA 1
ATOM 1755 C C . GLN A 1 224 ? -8.070 19.544 4.540 1.00 90.00 224 GLN A C 1
ATOM 1757 O O . GLN A 1 224 ? -7.835 20.465 5.331 1.00 90.00 224 GLN A O 1
ATOM 1762 N N . VAL A 1 225 ? -9.176 18.798 4.626 1.00 89.19 225 VAL A N 1
ATOM 1763 C CA . VAL A 1 225 ? -10.154 18.895 5.720 1.00 89.19 225 VAL A CA 1
ATOM 1764 C C . VAL A 1 225 ? -9.707 17.997 6.869 1.00 89.19 225 VAL A C 1
ATOM 1766 O O . VAL A 1 225 ? -9.397 16.827 6.668 1.00 89.19 225 VAL A O 1
ATOM 1769 N N . LEU A 1 226 ? -9.674 18.551 8.081 1.00 89.50 226 LEU A N 1
ATOM 1770 C CA . LEU A 1 226 ? -9.299 17.823 9.291 1.00 89.50 226 LEU A CA 1
ATOM 1771 C C . LEU A 1 226 ? -10.530 17.614 10.165 1.00 89.50 226 LEU A C 1
ATOM 1773 O O . LEU A 1 226 ? -11.205 18.584 10.516 1.00 89.50 226 LEU A O 1
ATOM 1777 N N . LEU A 1 227 ? -10.781 16.362 10.534 1.00 87.62 227 LEU A N 1
ATOM 1778 C CA . LEU A 1 227 ? -11.858 15.959 11.429 1.00 87.62 227 LEU A CA 1
ATOM 1779 C C . LEU A 1 227 ? -11.247 15.475 12.746 1.00 87.62 227 LEU A C 1
ATOM 1781 O O . LEU A 1 227 ? -10.262 14.739 12.750 1.00 87.62 227 LEU A O 1
ATOM 1785 N N . GLY A 1 228 ? -11.798 15.943 13.864 1.00 87.62 228 GLY A N 1
ATOM 1786 C CA . GLY A 1 228 ? -11.346 15.581 15.205 1.00 87.62 228 GLY A CA 1
ATOM 1787 C C . GLY A 1 228 ? -12.385 14.714 15.901 1.00 87.62 228 GLY A C 1
ATOM 1788 O O . GLY A 1 228 ? -13.563 15.062 15.908 1.00 87.62 228 GLY A O 1
ATOM 1789 N N . SER A 1 229 ? -11.945 13.617 16.513 1.00 86.94 229 SER A N 1
ATOM 1790 C CA . SER A 1 229 ? -12.792 12.729 17.310 1.00 86.94 229 SER A CA 1
ATOM 1791 C C . SER A 1 229 ? -12.115 12.420 18.650 1.00 86.94 229 SER A C 1
ATOM 1793 O O . SER A 1 229 ? -10.886 12.290 18.689 1.00 86.94 229 SER A O 1
ATOM 1795 N N . PRO A 1 230 ? -12.865 12.310 19.763 1.00 90.81 230 PRO A N 1
ATOM 1796 C CA . PRO A 1 230 ? -12.320 11.808 21.015 1.00 90.81 230 PRO A CA 1
ATOM 1797 C C . PRO A 1 230 ? -11.746 10.400 20.841 1.00 90.81 230 PRO A C 1
ATOM 1799 O O . PRO A 1 230 ? -12.413 9.501 20.330 1.00 90.81 230 PRO A O 1
ATOM 1802 N N . LYS A 1 231 ? -10.526 10.176 21.335 1.00 90.62 231 LYS A N 1
ATOM 1803 C CA . LYS A 1 231 ? -9.965 8.828 21.401 1.00 90.62 231 LYS A CA 1
ATOM 1804 C C . LYS A 1 231 ? -10.593 8.077 22.573 1.00 90.62 231 LYS A C 1
ATOM 1806 O O . LYS A 1 231 ? -10.255 8.325 23.729 1.00 90.62 231 LYS A O 1
ATOM 1811 N N . ILE A 1 232 ? -11.491 7.149 22.269 1.00 94.88 232 ILE A N 1
ATOM 1812 C CA . ILE A 1 232 ? -12.089 6.270 23.272 1.00 94.88 232 ILE A CA 1
ATOM 1813 C C . ILE A 1 232 ? -11.061 5.210 23.689 1.00 94.88 232 ILE A C 1
ATOM 1815 O O . ILE A 1 232 ? -10.381 4.622 22.848 1.00 94.88 232 ILE A O 1
ATOM 1819 N N . ASP A 1 233 ? -10.919 4.982 24.995 1.00 93.62 233 ASP A N 1
ATOM 1820 C CA . ASP A 1 233 ? -10.039 3.938 25.529 1.00 93.62 233 ASP A CA 1
ATOM 1821 C C . ASP A 1 233 ? -10.809 2.627 25.726 1.00 93.62 233 ASP A C 1
ATOM 1823 O O . ASP A 1 233 ? -11.187 2.254 26.839 1.00 93.62 233 ASP A O 1
ATOM 1827 N N . GLY A 1 234 ? -11.109 1.961 24.612 1.00 95.19 234 GLY A N 1
ATOM 1828 C CA . GLY A 1 234 ? -11.862 0.714 24.588 1.00 95.19 234 GLY A CA 1
ATOM 1829 C C . GLY A 1 234 ? -11.135 -0.394 23.837 1.00 95.19 234 GLY A C 1
ATOM 1830 O O . GLY A 1 234 ? -9.905 -0.442 23.817 1.00 95.19 234 GLY A O 1
ATOM 1831 N N . PHE A 1 235 ? -11.897 -1.319 23.258 1.00 94.19 235 PHE A N 1
ATOM 1832 C CA . PHE A 1 235 ? -11.366 -2.271 22.286 1.00 94.19 235 PHE A CA 1
ATOM 1833 C C . PHE A 1 235 ? -11.917 -1.970 20.904 1.00 94.19 235 PHE A C 1
ATOM 1835 O O . PHE A 1 235 ? -13.126 -2.032 20.689 1.00 94.19 235 PHE A O 1
ATOM 1842 N N . ARG A 1 236 ? -11.021 -1.718 19.958 1.00 94.12 236 ARG A N 1
ATOM 1843 C CA . ARG A 1 236 ? -11.366 -1.584 18.549 1.00 94.12 236 ARG A CA 1
ATOM 1844 C C . ARG A 1 236 ? -12.088 -2.829 18.044 1.00 94.12 236 ARG A C 1
ATOM 1846 O O . ARG A 1 236 ? -11.697 -3.960 18.359 1.00 94.12 236 ARG A O 1
ATOM 1853 N N . SER A 1 237 ? -13.157 -2.610 17.288 1.00 94.75 237 SER A N 1
ATOM 1854 C CA . SER A 1 237 ? -14.076 -3.656 16.859 1.00 94.75 237 SER A CA 1
ATOM 1855 C C . SER A 1 237 ? -14.697 -3.391 15.491 1.00 94.75 237 SER A C 1
ATOM 1857 O O . SER A 1 237 ? -15.003 -2.253 15.150 1.00 94.75 237 SER A O 1
ATOM 1859 N N . VAL A 1 238 ? -14.916 -4.474 14.749 1.00 95.75 238 VAL A N 1
ATOM 1860 C CA . VAL A 1 238 ? -15.659 -4.517 13.485 1.00 95.75 238 VAL A CA 1
ATOM 1861 C C . VAL A 1 238 ? -17.014 -5.147 13.765 1.00 95.75 238 VAL A C 1
ATOM 1863 O O . VAL A 1 238 ? -17.085 -6.199 14.408 1.00 95.75 238 VAL A O 1
ATOM 1866 N N . LEU A 1 239 ? -18.075 -4.503 13.296 1.00 96.69 239 LEU A N 1
ATOM 1867 C CA . LEU A 1 239 ? -19.464 -4.809 13.612 1.00 96.69 239 LEU A CA 1
ATOM 1868 C C . LEU A 1 239 ? -20.226 -5.121 12.333 1.00 96.69 239 LEU A C 1
ATOM 1870 O O . LEU A 1 239 ? -20.141 -4.365 11.371 1.00 96.69 239 LEU A O 1
ATOM 1874 N N . TRP A 1 240 ? -20.998 -6.201 12.329 1.00 96.88 240 TRP A N 1
ATOM 1875 C CA . TRP A 1 240 ? -21.876 -6.543 11.209 1.00 96.88 240 TRP A CA 1
ATOM 1876 C C . TRP A 1 240 ? -23.101 -7.316 11.690 1.00 96.88 240 TRP A C 1
ATOM 1878 O O . TRP A 1 240 ? -23.166 -7.749 12.840 1.00 96.88 240 TRP A O 1
ATOM 1888 N N . SER A 1 241 ? -24.095 -7.498 10.823 1.00 95.69 241 SER A N 1
ATOM 1889 C CA . SER A 1 241 ? -25.269 -8.317 11.137 1.00 95.69 241 SER A CA 1
ATOM 1890 C C . SER A 1 241 ? -25.104 -9.742 10.620 1.00 95.69 241 SER A C 1
ATOM 1892 O O . SER A 1 241 ? -24.733 -9.953 9.467 1.00 95.69 241 SER A O 1
ATOM 1894 N N . ALA A 1 242 ? -25.456 -10.726 11.446 1.00 93.25 242 ALA A N 1
ATOM 1895 C CA . ALA A 1 242 ? -25.746 -12.086 10.999 1.00 93.25 242 ALA A CA 1
ATOM 1896 C C . ALA A 1 242 ? -27.016 -12.580 11.695 1.00 93.25 242 ALA A C 1
ATOM 1898 O O . ALA A 1 242 ? -27.140 -12.476 12.917 1.00 93.25 242 ALA A O 1
ATOM 1899 N N . ALA A 1 243 ? -27.973 -13.088 10.912 1.00 91.50 243 ALA A N 1
ATOM 1900 C CA . ALA A 1 243 ? -29.306 -13.470 11.391 1.00 91.50 243 ALA A CA 1
ATOM 1901 C C . ALA A 1 243 ? -30.024 -12.348 12.182 1.00 91.50 243 ALA A C 1
ATOM 1903 O O . ALA A 1 243 ? -30.693 -12.608 13.181 1.00 91.50 243 ALA A O 1
ATOM 1904 N N . GLY A 1 244 ? -29.850 -11.087 11.758 1.00 93.12 244 GLY A N 1
ATOM 1905 C CA . GLY A 1 244 ? -30.461 -9.908 12.389 1.00 93.12 244 GLY A CA 1
ATOM 1906 C C . GLY A 1 244 ? -29.827 -9.486 13.718 1.00 93.12 244 GLY A C 1
ATOM 1907 O O . GLY A 1 244 ? -30.333 -8.572 14.371 1.00 93.12 244 GLY A O 1
ATOM 1908 N N . LYS A 1 245 ? -28.735 -10.138 14.130 1.00 96.25 245 LYS A N 1
ATOM 1909 C CA . LYS A 1 245 ? -28.033 -9.881 15.389 1.00 96.25 245 LYS A CA 1
ATOM 1910 C C . LYS A 1 245 ? -26.640 -9.332 15.142 1.00 96.25 245 LYS A C 1
ATOM 1912 O O . LYS A 1 245 ? -25.969 -9.733 14.189 1.00 96.25 245 LYS A O 1
ATOM 1917 N N . LEU A 1 246 ? -26.195 -8.472 16.050 1.00 96.88 246 LEU A N 1
ATOM 1918 C CA . LEU A 1 246 ? -24.851 -7.920 16.048 1.00 96.88 246 LEU A CA 1
ATOM 1919 C C . LEU A 1 246 ? -23.811 -9.035 16.195 1.00 96.88 246 LEU A C 1
ATOM 1921 O O . LEU A 1 246 ? -23.782 -9.770 17.183 1.00 96.88 246 LEU A O 1
ATOM 1925 N N . GLN A 1 247 ? -22.922 -9.104 15.222 1.00 96.94 247 GLN A N 1
ATOM 1926 C CA . GLN A 1 247 ? -21.657 -9.806 15.280 1.00 96.94 247 GLN A CA 1
ATOM 1927 C C . GLN A 1 247 ? -20.550 -8.783 15.477 1.00 96.94 247 GLN A C 1
ATOM 1929 O O . GLN A 1 247 ? -20.605 -7.676 14.944 1.00 96.94 247 GLN A O 1
ATOM 1934 N N . CYS A 1 248 ? -19.554 -9.155 16.266 1.00 95.25 248 CYS A N 1
ATOM 1935 C CA . CYS A 1 248 ? -18.436 -8.292 16.588 1.00 95.25 248 CYS A CA 1
ATOM 1936 C C . CYS A 1 248 ? -17.136 -9.090 16.555 1.00 95.25 248 CYS A C 1
ATOM 1938 O O . CYS A 1 248 ? -17.048 -10.166 17.156 1.00 95.25 248 CYS A O 1
ATOM 1940 N N . ARG A 1 249 ? -16.107 -8.531 15.923 1.00 93.88 249 ARG A N 1
ATOM 1941 C CA . ARG A 1 249 ? -14.728 -9.015 16.015 1.00 93.88 249 ARG A CA 1
ATOM 1942 C C . ARG A 1 249 ? -13.838 -7.909 16.557 1.00 93.88 249 ARG A C 1
ATOM 1944 O O . ARG A 1 249 ? -14.002 -6.756 16.183 1.00 93.88 249 ARG A O 1
ATOM 1951 N N . PHE A 1 250 ? -12.904 -8.263 17.430 1.00 92.06 250 PHE A N 1
ATOM 1952 C CA . PHE A 1 250 ? -11.997 -7.313 18.071 1.00 92.06 250 PHE A CA 1
ATOM 1953 C C . PHE A 1 250 ? -10.610 -7.338 17.417 1.00 92.06 250 PHE A C 1
ATOM 1955 O O . PHE A 1 250 ? -10.247 -8.300 16.738 1.00 92.06 250 PHE A O 1
ATOM 1962 N N . GLU A 1 251 ? -9.823 -6.281 17.635 1.00 86.06 251 GLU A N 1
ATOM 1963 C CA . GLU A 1 251 ? -8.467 -6.145 17.072 1.00 86.06 251 GLU A CA 1
ATOM 1964 C C . GLU A 1 251 ? -7.479 -7.243 17.499 1.00 86.06 251 GLU A C 1
ATOM 1966 O O . GLU A 1 251 ? -6.452 -7.430 16.849 1.00 86.06 251 GLU A O 1
ATOM 1971 N N . ASP A 1 252 ? -7.782 -7.980 18.573 1.00 76.56 252 ASP A N 1
ATOM 1972 C CA . ASP A 1 252 ? -6.968 -9.092 19.079 1.00 76.56 252 ASP A CA 1
ATOM 1973 C C . ASP A 1 252 ? -6.941 -10.302 18.127 1.00 76.56 252 ASP A C 1
ATOM 1975 O O . ASP A 1 252 ? -6.243 -11.282 18.382 1.00 76.56 252 ASP A O 1
ATOM 1979 N N . GLY A 1 253 ? -7.682 -10.233 17.015 1.00 66.19 253 GLY A N 1
ATOM 1980 C CA . GLY A 1 253 ? -7.751 -11.289 16.015 1.00 66.19 253 GLY A CA 1
ATOM 1981 C C . GLY A 1 253 ? -8.540 -12.506 16.489 1.00 66.19 253 GLY A C 1
ATOM 1982 O O . GLY A 1 253 ? -8.550 -13.514 15.779 1.00 66.19 253 GLY A O 1
ATOM 1983 N N . GLY A 1 254 ? -9.216 -12.406 17.638 1.00 73.38 254 GLY A N 1
ATOM 1984 C CA . GLY A 1 254 ? -9.981 -13.482 18.246 1.00 73.38 254 GLY A CA 1
ATOM 1985 C C . GLY A 1 254 ? -11.246 -13.867 17.477 1.00 73.38 254 GLY A C 1
ATOM 1986 O O . GLY A 1 254 ? -11.540 -13.372 16.383 1.00 73.38 254 GLY A O 1
ATOM 1987 N N . GLU A 1 255 ? -11.992 -14.787 18.083 1.00 84.75 255 GLU A N 1
ATOM 1988 C CA . GLU A 1 255 ? -13.254 -15.314 17.568 1.00 84.75 255 GLU A CA 1
ATOM 1989 C C . GLU A 1 255 ? -14.323 -14.225 17.409 1.00 84.75 255 GLU A C 1
ATOM 1991 O O . GLU A 1 255 ? -14.385 -13.253 18.170 1.00 84.75 255 GLU A O 1
ATOM 1996 N N . THR A 1 256 ? -15.210 -14.431 16.435 1.00 91.50 256 THR A N 1
ATOM 1997 C CA . THR A 1 256 ? -16.420 -13.618 16.276 1.00 91.50 256 THR A CA 1
ATOM 1998 C C . THR A 1 256 ? -17.332 -13.814 17.481 1.00 91.50 256 THR A C 1
ATOM 2000 O O . THR A 1 256 ? -17.609 -14.941 17.892 1.00 91.50 256 THR A O 1
ATOM 2003 N N . ARG A 1 257 ? -17.835 -12.710 18.034 1.00 92.94 257 ARG A N 1
ATOM 2004 C CA . ARG A 1 257 ? -18.753 -12.705 19.172 1.00 92.94 257 ARG A CA 1
ATOM 2005 C C . ARG A 1 257 ? -20.120 -12.209 18.721 1.00 92.94 257 ARG A C 1
ATOM 2007 O O . ARG A 1 257 ? -20.260 -11.056 18.319 1.00 92.94 257 ARG A O 1
ATOM 2014 N N . ALA A 1 258 ? -21.129 -13.065 18.845 1.00 94.25 258 ALA A N 1
ATOM 2015 C CA . ALA A 1 258 ? -22.521 -12.679 18.658 1.00 94.25 258 ALA A CA 1
ATOM 2016 C C . ALA A 1 258 ? -23.044 -11.947 19.900 1.00 94.25 258 ALA A C 1
ATOM 2018 O O . ALA A 1 258 ? -22.733 -12.329 21.031 1.00 94.25 258 ALA A O 1
ATOM 2019 N N . TRP A 1 259 ? -23.892 -10.946 19.708 1.00 94.56 259 TRP A N 1
ATOM 2020 C CA . TRP A 1 259 ? -24.589 -10.220 20.764 1.00 94.56 259 TRP A CA 1
ATOM 2021 C C . TRP A 1 259 ? -26.087 -10.255 20.502 1.00 94.56 259 TRP A C 1
ATOM 2023 O O . TRP A 1 259 ? -26.527 -10.216 19.357 1.00 94.56 259 TRP A O 1
ATOM 2033 N N . ASP A 1 260 ? -26.885 -10.318 21.567 1.00 94.06 260 ASP A N 1
ATOM 2034 C CA . ASP A 1 260 ? -28.347 -10.281 21.457 1.00 94.06 260 ASP A CA 1
ATOM 2035 C C . ASP A 1 260 ? -28.846 -8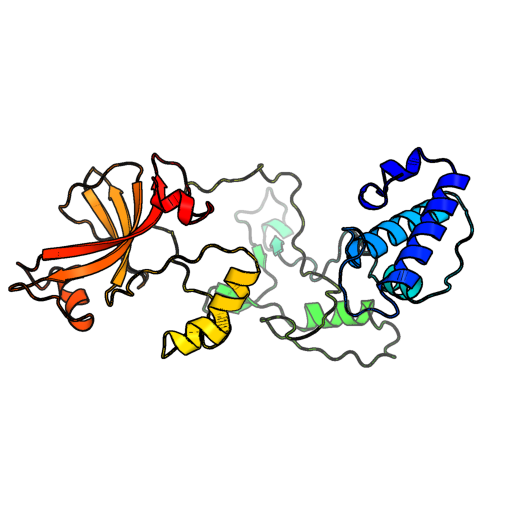.836 21.304 1.00 94.06 260 ASP A C 1
ATOM 2037 O O . ASP A 1 260 ? -29.625 -8.322 22.100 1.00 94.06 260 ASP A O 1
ATOM 2041 N N . ILE A 1 261 ? -28.291 -8.151 20.306 1.00 93.94 261 ILE A N 1
ATOM 2042 C CA . ILE A 1 261 ? -28.556 -6.757 19.969 1.00 93.94 261 ILE A CA 1
ATOM 2043 C C . ILE A 1 261 ? -28.980 -6.748 18.499 1.00 93.94 261 ILE A C 1
ATOM 2045 O O . ILE A 1 261 ? -28.215 -7.242 17.664 1.00 93.94 261 ILE A O 1
ATOM 2049 N N . PRO A 1 262 ? -30.172 -6.228 18.160 1.00 96.06 262 PRO A N 1
ATOM 2050 C CA . PRO A 1 262 ? -30.582 -6.073 16.771 1.00 96.06 262 PRO A CA 1
ATOM 2051 C C . PRO A 1 262 ? -29.572 -5.224 15.992 1.00 96.06 262 PRO A C 1
ATOM 2053 O O . PRO A 1 262 ? -29.165 -4.165 16.471 1.00 96.06 262 PRO A O 1
ATOM 2056 N N . PHE A 1 263 ? -29.179 -5.673 14.797 1.00 95.50 263 PHE A N 1
ATOM 2057 C CA . PHE A 1 263 ? -28.248 -4.929 13.942 1.00 95.50 263 PHE A CA 1
ATOM 2058 C C . PHE A 1 263 ? -28.686 -4.957 12.469 1.00 95.50 263 PHE A C 1
ATOM 2060 O O . PHE A 1 263 ? -29.040 -6.039 11.977 1.00 95.50 263 PHE A O 1
ATOM 2067 N N . PRO A 1 264 ? -28.669 -3.813 11.755 1.00 93.88 264 PRO A N 1
ATOM 2068 C CA . PRO A 1 264 ? -29.117 -3.735 10.364 1.00 93.88 264 PRO A CA 1
ATOM 2069 C C . PRO A 1 264 ? -28.328 -4.652 9.422 1.00 93.88 264 PRO A C 1
ATOM 2071 O O . PRO A 1 264 ? -27.104 -4.745 9.505 1.00 93.88 264 PRO A O 1
ATOM 2074 N N . ALA A 1 265 ? -29.029 -5.327 8.509 1.00 93.81 265 ALA A N 1
ATOM 2075 C CA . ALA A 1 265 ? -28.398 -6.122 7.458 1.00 93.81 265 ALA A CA 1
ATOM 2076 C C . ALA A 1 265 ? -27.687 -5.224 6.431 1.00 93.81 265 ALA A C 1
ATOM 2078 O O . ALA A 1 265 ? -28.101 -4.091 6.198 1.00 93.81 265 ALA A O 1
ATOM 2079 N N . GLY A 1 266 ? -26.621 -5.741 5.813 1.00 91.81 266 GLY A N 1
ATOM 2080 C CA . GLY A 1 266 ? -25.856 -5.023 4.786 1.00 91.81 266 GLY A CA 1
ATOM 2081 C C . GLY A 1 266 ? -24.941 -3.913 5.313 1.00 91.81 266 GLY A C 1
ATOM 2082 O O . GLY A 1 266 ? -24.227 -3.313 4.514 1.00 91.81 266 GLY A O 1
ATOM 2083 N N . LEU A 1 267 ? -24.937 -3.670 6.628 1.00 93.81 267 LEU A N 1
ATOM 2084 C CA . LEU A 1 267 ? -24.103 -2.676 7.288 1.00 93.81 267 LEU A CA 1
ATOM 2085 C C . LEU A 1 267 ? -22.877 -3.336 7.927 1.00 93.81 267 LEU A C 1
ATOM 2087 O O . LEU A 1 267 ? -23.016 -4.295 8.696 1.00 93.81 267 LEU A O 1
ATOM 2091 N N . VAL A 1 268 ? -21.696 -2.792 7.641 1.00 95.31 268 VAL A N 1
ATOM 2092 C CA . VAL A 1 268 ? -20.457 -3.122 8.348 1.00 95.31 268 VAL A CA 1
ATOM 2093 C C . VAL A 1 268 ? -19.841 -1.835 8.864 1.00 95.31 268 VAL A C 1
ATOM 2095 O O . VAL A 1 268 ? -19.501 -0.949 8.083 1.00 95.31 268 VAL A O 1
ATOM 2098 N N . LEU A 1 269 ? -19.693 -1.748 10.182 1.00 95.12 269 LEU A N 1
ATOM 2099 C CA . LEU A 1 269 ? -19.160 -0.575 10.864 1.00 95.12 269 LEU A CA 1
ATOM 2100 C C . LEU A 1 269 ? -17.876 -0.901 11.606 1.00 95.12 269 LEU A C 1
ATOM 2102 O O . LEU A 1 269 ? -17.647 -2.039 12.025 1.00 95.12 269 LEU A O 1
ATOM 2106 N N . GLU A 1 270 ? -17.097 0.138 11.855 1.00 94.19 270 GLU A N 1
ATOM 2107 C CA . GLU A 1 270 ? -15.986 0.105 12.786 1.00 94.19 270 GLU A CA 1
ATOM 2108 C C . GLU A 1 270 ? -16.250 1.024 13.978 1.00 94.19 270 GLU A C 1
ATOM 2110 O O . GLU A 1 270 ? -16.864 2.093 13.872 1.00 94.19 270 GLU A O 1
ATOM 2115 N N . GLY A 1 271 ? -15.796 0.591 15.149 1.00 94.56 271 GLY A N 1
ATOM 2116 C CA . GLY A 1 271 ? -15.982 1.360 16.364 1.00 94.56 271 GLY A CA 1
ATOM 2117 C C . GLY A 1 271 ? -15.181 0.851 17.548 1.00 94.56 271 GLY A C 1
ATOM 2118 O O . GLY A 1 271 ? -14.515 -0.184 17.496 1.00 94.56 271 GLY A O 1
ATOM 2119 N N . GLU A 1 272 ? -15.297 1.573 18.657 1.00 96.19 272 GLU A N 1
ATOM 2120 C CA . GLU A 1 272 ? -14.654 1.229 19.920 1.00 96.19 272 GLU A CA 1
ATOM 2121 C C . GLU A 1 272 ? -15.665 0.630 20.904 1.00 96.19 272 GLU A C 1
ATOM 2123 O O . GLU A 1 272 ? -16.653 1.270 21.267 1.00 96.19 272 GLU A O 1
ATOM 2128 N N . PHE A 1 273 ? -15.411 -0.587 21.374 1.00 96.75 273 PHE A N 1
ATOM 2129 C CA . PHE A 1 273 ? -16.197 -1.243 22.411 1.00 96.75 273 PHE A CA 1
ATOM 2130 C C . PHE A 1 273 ? -15.825 -0.737 23.803 1.00 96.75 273 PHE A C 1
ATOM 2132 O O . PHE A 1 273 ? -14.658 -0.781 24.202 1.00 96.75 273 PHE A O 1
ATOM 2139 N N . THR A 1 274 ? -16.831 -0.352 24.580 1.00 97.44 274 THR A N 1
ATOM 2140 C CA . THR A 1 274 ? -16.718 -0.032 26.004 1.00 97.44 274 THR A CA 1
ATOM 2141 C C . THR A 1 274 ? -17.895 -0.621 26.782 1.00 97.44 274 THR A C 1
ATOM 2143 O O . THR A 1 274 ? -18.742 -1.334 26.243 1.00 97.44 274 THR A O 1
ATOM 2146 N N . ALA A 1 275 ? -17.951 -0.367 28.088 1.00 97.25 275 ALA A N 1
ATOM 2147 C CA . ALA A 1 275 ? -19.013 -0.883 28.936 1.00 97.25 275 ALA A CA 1
ATOM 2148 C C . ALA A 1 275 ? -19.297 0.048 30.119 1.00 97.25 275 ALA A C 1
ATOM 2150 O O . ALA A 1 275 ? -18.391 0.743 30.592 1.00 97.25 275 ALA A O 1
ATOM 2151 N N . ARG A 1 276 ? -20.540 0.046 30.622 1.00 96.81 276 ARG A N 1
ATOM 2152 C CA . ARG A 1 276 ? -20.922 0.786 31.841 1.00 96.81 276 ARG A CA 1
ATOM 2153 C C . ARG A 1 276 ? -21.500 -0.122 32.912 1.00 96.81 276 ARG A C 1
ATOM 2155 O O . ARG A 1 276 ? -22.291 -1.018 32.625 1.00 96.81 276 ARG A O 1
ATOM 2162 N N . SER A 1 277 ? -21.165 0.190 34.160 1.00 96.00 277 SER A N 1
ATOM 2163 C CA . SER A 1 277 ? -21.774 -0.393 35.357 1.00 96.00 277 SER A CA 1
ATOM 2164 C C . SER A 1 277 ? -21.958 0.687 36.422 1.00 96.00 277 SER A C 1
ATOM 2166 O O . SER A 1 277 ? -21.076 1.525 36.619 1.00 96.00 277 SER A O 1
ATOM 2168 N N . GLY A 1 278 ? -23.127 0.729 37.070 1.00 93.62 278 GLY A N 1
ATOM 2169 C CA . GLY A 1 278 ? -23.425 1.725 38.109 1.00 93.62 278 GLY A CA 1
ATOM 2170 C C . GLY A 1 278 ? -23.253 3.180 37.645 1.00 93.62 278 GLY A C 1
ATOM 2171 O O . GLY A 1 278 ? -22.742 4.013 38.387 1.00 93.62 278 GLY A O 1
ATOM 2172 N N . GLY A 1 279 ? -23.590 3.476 36.385 1.00 93.56 279 GLY A N 1
ATOM 2173 C CA . GLY A 1 279 ? -23.454 4.812 35.793 1.00 93.56 279 GLY A CA 1
ATOM 2174 C C . GLY A 1 279 ? -22.030 5.216 35.388 1.00 93.56 279 GLY A C 1
ATOM 2175 O O . GLY A 1 279 ? -21.872 6.255 34.744 1.00 93.56 279 GLY A O 1
ATOM 2176 N N . LYS A 1 280 ? -21.006 4.403 35.672 1.00 95.00 280 LYS A N 1
ATOM 2177 C CA . LYS A 1 280 ? -19.599 4.687 35.344 1.00 95.00 280 LYS A CA 1
ATOM 2178 C C . LYS A 1 280 ? -19.110 3.840 34.171 1.00 95.00 280 LYS A C 1
ATOM 2180 O O . LYS A 1 280 ? -19.559 2.708 34.000 1.00 95.00 280 LYS A O 1
ATOM 2185 N N . TRP A 1 281 ? -18.198 4.392 33.372 1.00 96.25 281 TRP A N 1
ATOM 2186 C CA . TRP A 1 281 ? -17.469 3.642 32.346 1.00 96.25 281 TRP A CA 1
ATOM 2187 C C . TRP A 1 281 ? -16.444 2.722 33.007 1.00 96.25 281 TRP A C 1
ATOM 2189 O O . TRP A 1 281 ? -15.769 3.126 33.955 1.00 96.25 281 TRP A O 1
ATOM 2199 N N . LEU A 1 282 ? -16.359 1.483 32.531 1.00 97.00 282 LEU A N 1
ATOM 2200 C CA . LEU A 1 282 ? -15.357 0.530 32.995 1.00 97.00 282 LEU A CA 1
ATOM 2201 C C . LEU A 1 282 ? -13.989 0.837 32.381 1.00 97.00 282 LEU A C 1
ATOM 2203 O O . LEU A 1 282 ? -13.902 1.307 31.248 1.00 97.00 282 LEU A O 1
ATOM 2207 N N . ALA A 1 283 ? -12.924 0.535 33.124 1.00 95.50 283 ALA A N 1
ATOM 2208 C CA . ALA A 1 283 ? -11.560 0.647 32.617 1.00 95.50 283 ALA A CA 1
ATOM 2209 C C . ALA A 1 283 ? -11.290 -0.415 31.538 1.00 95.50 283 ALA A C 1
ATOM 2211 O O . ALA A 1 283 ? -11.849 -1.516 31.597 1.00 95.50 283 ALA A O 1
ATOM 2212 N N . ARG A 1 284 ? -10.369 -0.130 30.605 1.00 94.69 284 ARG A N 1
ATOM 2213 C CA . ARG A 1 284 ? -9.993 -1.042 29.508 1.00 94.69 284 ARG A CA 1
ATOM 2214 C C . ARG A 1 284 ? -9.677 -2.465 29.984 1.00 94.69 284 ARG A C 1
ATOM 2216 O O . ARG A 1 284 ? -10.110 -3.437 29.372 1.00 94.69 284 ARG A O 1
ATOM 2223 N N . THR A 1 285 ? -8.998 -2.603 31.124 1.00 94.19 285 THR A N 1
ATOM 2224 C CA . THR A 1 285 ? -8.629 -3.901 31.726 1.00 94.19 285 THR A CA 1
ATOM 2225 C C . THR A 1 285 ? -9.827 -4.769 32.121 1.00 94.19 285 THR A C 1
ATOM 2227 O O . THR A 1 285 ? -9.701 -5.988 32.210 1.00 94.19 285 THR A O 1
ATOM 2230 N N . GLN A 1 286 ? -11.003 -4.173 32.327 1.00 95.88 286 GLN A N 1
ATOM 2231 C CA . GLN A 1 286 ? -12.233 -4.877 32.697 1.00 95.88 286 GLN A CA 1
ATOM 2232 C C . GLN A 1 286 ? -13.062 -5.290 31.473 1.00 95.88 286 GLN A C 1
ATOM 2234 O O . GLN A 1 286 ? -13.898 -6.192 31.570 1.00 95.88 286 GLN A O 1
ATOM 2239 N N . LEU A 1 287 ? -12.827 -4.669 30.310 1.00 95.50 287 LEU A N 1
ATOM 2240 C CA . LEU A 1 287 ? -13.626 -4.883 29.100 1.00 95.50 287 LEU A CA 1
ATOM 2241 C C . LEU A 1 287 ? -13.511 -6.311 28.564 1.00 95.50 287 LEU A C 1
ATOM 2243 O O . LEU A 1 287 ? -14.485 -6.837 28.032 1.00 95.50 287 LEU A O 1
ATOM 2247 N N . ALA A 1 288 ? -12.379 -6.985 28.782 1.00 93.62 288 ALA A N 1
ATOM 2248 C CA . ALA A 1 288 ? -12.214 -8.392 28.417 1.00 93.62 288 ALA A CA 1
ATOM 2249 C C . ALA A 1 288 ? -13.225 -9.302 29.139 1.00 93.62 288 ALA A C 1
ATOM 2251 O O . ALA A 1 288 ? -13.779 -10.228 28.540 1.00 93.62 288 ALA A O 1
ATOM 2252 N N . GLY A 1 289 ? -13.526 -9.011 30.410 1.00 93.81 289 GLY A N 1
ATOM 2253 C CA . GLY A 1 289 ? -14.548 -9.726 31.175 1.00 93.81 289 GLY A CA 1
ATOM 2254 C C . GLY A 1 289 ? -15.956 -9.505 30.620 1.00 93.81 289 GLY A C 1
ATOM 2255 O O . GLY A 1 289 ? -16.754 -10.439 30.584 1.00 93.81 289 GLY A O 1
ATOM 2256 N N . VAL A 1 290 ? -16.248 -8.300 30.123 1.00 94.75 290 VAL A N 1
ATOM 2257 C CA . VAL A 1 290 ? -17.535 -7.983 29.481 1.00 94.75 290 VAL A CA 1
ATOM 2258 C C . VAL A 1 290 ? -17.646 -8.674 28.122 1.00 94.75 290 VAL A C 1
ATOM 2260 O O . VAL A 1 290 ? -18.634 -9.355 27.861 1.00 94.75 290 VAL A O 1
ATOM 2263 N N . ALA A 1 291 ? -16.610 -8.578 27.284 1.00 92.31 291 ALA A N 1
ATOM 2264 C CA . ALA A 1 291 ? -16.579 -9.190 25.956 1.00 92.31 291 ALA A CA 1
ATOM 2265 C C . ALA A 1 291 ? -16.706 -10.723 26.009 1.00 92.31 291 ALA A C 1
ATOM 2267 O O . ALA A 1 291 ? -17.316 -11.325 25.131 1.00 92.31 291 ALA A O 1
ATOM 2268 N N . THR A 1 292 ? -16.180 -11.352 27.065 1.00 92.12 292 THR A N 1
ATOM 2269 C CA . THR A 1 292 ? -16.301 -12.801 27.318 1.00 92.12 292 THR A CA 1
ATOM 2270 C C . THR A 1 292 ? -17.516 -13.181 28.170 1.00 92.12 292 THR A C 1
ATOM 2272 O O . THR A 1 292 ? -17.648 -14.338 28.561 1.00 92.12 292 THR A O 1
ATOM 2275 N N . ARG A 1 293 ? -18.414 -12.227 28.461 1.00 91.44 293 ARG A N 1
ATOM 2276 C CA . ARG A 1 293 ? -19.643 -12.410 29.260 1.00 91.44 293 ARG A CA 1
ATOM 2277 C C . ARG A 1 293 ? -19.416 -12.937 30.685 1.00 91.44 293 ARG A C 1
ATOM 2279 O O . ARG A 1 293 ? -20.331 -13.469 31.305 1.00 91.44 293 ARG A O 1
ATOM 2286 N N . LYS A 1 294 ? -18.215 -12.751 31.237 1.00 93.94 294 LYS A N 1
ATOM 2287 C CA . LYS A 1 294 ? -17.870 -13.097 32.628 1.00 93.94 294 LYS A CA 1
ATOM 2288 C C . LYS A 1 294 ? -18.366 -12.064 33.645 1.00 93.94 294 LYS A C 1
ATOM 2290 O O . LYS A 1 294 ? -18.320 -12.322 34.842 1.00 93.94 294 LYS A O 1
ATOM 2295 N N . LEU A 1 295 ? -18.830 -10.905 33.177 1.00 92.06 295 LEU A N 1
ATOM 2296 C CA . LEU A 1 295 ? -19.399 -9.833 33.995 1.00 92.06 295 LEU A CA 1
ATOM 2297 C C . LEU A 1 295 ? -20.882 -9.624 33.632 1.00 92.06 295 LEU A C 1
ATOM 2299 O O . LEU A 1 295 ? -21.197 -8.718 32.856 1.00 92.06 295 LEU A O 1
ATOM 2303 N N . PRO A 1 296 ? -21.799 -10.473 34.135 1.00 87.62 296 PRO A N 1
ATOM 2304 C CA . PRO A 1 296 ? -23.225 -10.334 33.851 1.00 87.62 296 PRO A CA 1
ATOM 2305 C C . PRO A 1 296 ? -23.783 -9.027 34.435 1.00 87.62 296 PRO A C 1
ATOM 2307 O O . PRO A 1 296 ? -23.319 -8.540 35.464 1.00 87.62 296 PRO A O 1
ATOM 2310 N N . GLY A 1 297 ? -24.790 -8.452 33.772 1.00 90.19 297 GLY A N 1
ATOM 2311 C CA . GLY A 1 297 ? -25.434 -7.201 34.197 1.00 90.19 297 GLY A CA 1
ATOM 2312 C C . GLY A 1 297 ? -24.692 -5.916 33.804 1.00 90.19 297 GLY A C 1
ATOM 2313 O O . GLY A 1 297 ? -25.165 -4.825 34.113 1.00 90.19 297 GLY A O 1
ATOM 2314 N N . VAL A 1 298 ? -23.557 -6.020 33.107 1.00 95.44 298 VAL A N 1
ATOM 2315 C CA . VAL A 1 298 ? -22.845 -4.868 32.541 1.00 95.44 298 VAL A CA 1
ATOM 2316 C C . VAL A 1 298 ? -23.334 -4.610 31.116 1.00 95.44 298 VAL A C 1
ATOM 2318 O O . VAL A 1 298 ? -23.324 -5.513 30.281 1.00 95.44 298 VAL A O 1
ATOM 2321 N N . ALA A 1 299 ? -23.732 -3.369 30.828 1.00 93.19 299 ALA A N 1
ATOM 2322 C CA . ALA A 1 299 ? -24.207 -2.981 29.504 1.00 93.19 299 ALA A CA 1
ATOM 2323 C C . ALA A 1 299 ? -23.023 -2.662 28.566 1.00 93.19 299 ALA A C 1
ATOM 2325 O O . ALA A 1 299 ? -22.196 -1.809 28.921 1.00 93.19 299 ALA A O 1
ATOM 2326 N N . PRO A 1 300 ? -22.925 -3.317 27.393 1.00 95.69 300 PRO A N 1
ATOM 2327 C CA . PRO A 1 300 ? -21.928 -2.996 26.378 1.00 95.69 300 PRO A CA 1
ATOM 2328 C C . PRO A 1 300 ? -22.322 -1.744 25.582 1.00 95.69 300 PRO A C 1
ATOM 2330 O O . PRO A 1 300 ? -23.505 -1.465 25.392 1.00 95.69 300 PRO A O 1
ATOM 2333 N N . PHE A 1 301 ? -21.327 -1.010 25.092 1.00 96.56 301 PHE A N 1
ATOM 2334 C CA . PHE A 1 301 ? -21.497 0.161 24.232 1.00 96.56 301 PHE A CA 1
ATOM 2335 C C . PHE A 1 301 ? -20.475 0.124 23.099 1.00 96.56 301 PHE A C 1
ATOM 2337 O O . PHE A 1 301 ? -19.357 -0.351 23.290 1.00 96.56 301 PHE A O 1
ATOM 2344 N N . TRP A 1 302 ? -20.848 0.674 21.946 1.00 96.44 302 TRP A N 1
ATOM 2345 C CA . TRP A 1 302 ? -19.950 0.872 20.814 1.00 96.44 302 TRP A CA 1
ATOM 2346 C C . TRP A 1 302 ? -19.959 2.333 20.391 1.00 96.44 302 TRP A C 1
ATOM 2348 O O . TRP A 1 302 ? -21.019 2.932 20.217 1.00 96.44 302 TRP A O 1
ATOM 2358 N N . TRP A 1 303 ? -18.765 2.887 20.229 1.00 95.75 303 TRP A N 1
ATOM 2359 C CA . TRP A 1 303 ? -18.531 4.222 19.699 1.00 95.75 303 TRP A CA 1
ATOM 2360 C C . TRP A 1 303 ? -18.156 4.079 18.237 1.00 95.75 303 TRP A C 1
ATOM 2362 O O . TRP A 1 303 ? -17.021 3.734 17.922 1.00 95.75 303 TRP A O 1
ATOM 2372 N N . LEU A 1 304 ? -19.140 4.266 17.369 1.00 93.81 304 LEU A N 1
ATOM 2373 C CA . LEU A 1 304 ? -18.981 4.119 15.931 1.00 93.81 304 LEU A CA 1
ATOM 2374 C C . LEU A 1 304 ? -18.187 5.304 15.395 1.00 93.81 304 LEU A C 1
ATOM 2376 O O . LEU A 1 304 ? -18.479 6.450 15.744 1.00 93.81 304 LEU A O 1
ATOM 2380 N N . TYR A 1 305 ? -17.184 5.023 14.575 1.00 91.00 305 TYR A N 1
ATOM 2381 C CA . TYR A 1 305 ? -16.389 6.068 13.942 1.00 91.00 305 TYR A CA 1
ATOM 2382 C C . TYR A 1 305 ? -16.061 5.782 12.487 1.00 91.00 305 TYR A C 1
ATOM 2384 O O . TYR A 1 305 ? -15.511 6.674 11.866 1.00 91.00 305 TYR A O 1
ATOM 2392 N N . ASP A 1 306 ? -16.373 4.603 11.944 1.00 91.88 306 ASP A N 1
ATOM 2393 C CA . ASP A 1 306 ? -16.137 4.309 10.530 1.00 91.88 306 ASP A CA 1
ATOM 2394 C C . ASP A 1 306 ? -17.250 3.443 9.939 1.00 91.88 306 ASP A C 1
ATOM 2396 O O . ASP A 1 306 ? -17.868 2.637 10.651 1.00 91.88 306 ASP A O 1
ATOM 2400 N N . ALA A 1 307 ? -17.472 3.577 8.633 1.00 92.88 307 ALA A N 1
ATOM 2401 C CA . ALA A 1 307 ? -18.409 2.756 7.879 1.00 92.88 307 ALA A CA 1
ATOM 2402 C C . ALA A 1 307 ? -17.651 2.041 6.760 1.00 92.88 307 ALA A C 1
ATOM 2404 O O . ALA A 1 307 ? -17.146 2.651 5.829 1.00 92.88 307 ALA A O 1
ATOM 2405 N N . LEU A 1 308 ? -17.572 0.715 6.848 1.00 92.69 308 LEU A N 1
ATOM 2406 C CA . LEU A 1 308 ? -16.821 -0.088 5.883 1.00 92.69 308 LEU A CA 1
ATOM 2407 C C . LEU A 1 308 ? -17.705 -0.531 4.715 1.00 92.69 308 LEU A C 1
ATOM 2409 O O . LEU A 1 308 ? -17.228 -0.675 3.588 1.00 92.69 308 LEU A O 1
ATOM 2413 N N . GLN A 1 309 ? -18.991 -0.758 4.993 1.00 93.75 309 GLN A N 1
ATOM 2414 C CA . GLN A 1 309 ? -19.970 -1.222 4.018 1.00 93.75 309 GLN A CA 1
ATOM 2415 C C . GLN A 1 309 ? -21.371 -0.723 4.373 1.00 93.75 309 GLN A C 1
ATOM 2417 O O . GLN A 1 309 ? -21.785 -0.841 5.529 1.00 93.75 309 GLN A O 1
ATOM 2422 N N . VAL A 1 310 ? -22.128 -0.254 3.381 1.00 92.38 310 VAL A N 1
ATOM 2423 C CA . VAL A 1 310 ? -23.532 0.156 3.533 1.00 92.38 310 VAL A CA 1
ATOM 2424 C C . VAL A 1 310 ? -24.357 -0.450 2.405 1.00 92.38 310 VAL A C 1
ATOM 2426 O O . VAL A 1 310 ? -23.975 -0.402 1.243 1.00 92.38 310 VAL A O 1
ATOM 2429 N N . GLY A 1 311 ? -25.492 -1.069 2.741 1.00 90.75 311 GLY A N 1
ATOM 2430 C CA . GLY A 1 311 ? -26.378 -1.672 1.739 1.00 90.75 311 GLY A CA 1
ATOM 2431 C C . GLY A 1 311 ? -25.757 -2.833 0.950 1.00 90.75 311 GLY A C 1
ATOM 2432 O O . GLY A 1 311 ? -26.286 -3.197 -0.093 1.00 90.75 311 GLY A O 1
ATOM 2433 N N . GLY A 1 312 ? -24.662 -3.426 1.438 1.00 87.31 312 GLY A N 1
ATOM 2434 C CA . GLY A 1 312 ? -23.902 -4.442 0.698 1.00 87.31 312 GLY A CA 1
ATOM 2435 C C . GLY A 1 312 ? -22.730 -3.892 -0.118 1.00 87.31 312 GLY A C 1
ATOM 2436 O O . GLY A 1 312 ? -21.905 -4.677 -0.573 1.00 87.31 312 GLY A O 1
ATOM 2437 N N . GLU A 1 313 ? -22.615 -2.573 -0.270 1.00 88.94 313 GLU A N 1
ATOM 2438 C CA . GLU A 1 313 ? -21.539 -1.937 -1.032 1.00 88.94 313 GLU A CA 1
ATOM 2439 C C . GLU A 1 313 ? -20.406 -1.503 -0.107 1.00 88.94 313 GLU A C 1
ATOM 2441 O O . GLU A 1 313 ? -20.635 -0.854 0.916 1.00 88.94 313 GLU A O 1
ATOM 2446 N N . ALA A 1 314 ? -19.179 -1.892 -0.449 1.00 89.25 314 ALA A N 1
ATOM 2447 C CA . ALA A 1 314 ? -17.987 -1.459 0.263 1.00 89.25 314 ALA A CA 1
ATOM 2448 C C . ALA A 1 314 ? -17.731 0.029 -0.012 1.00 89.25 314 ALA A C 1
ATOM 2450 O O . ALA A 1 314 ? -17.707 0.441 -1.169 1.00 89.25 314 ALA A O 1
ATOM 2451 N N . ILE A 1 315 ? -17.531 0.810 1.050 1.00 90.19 315 ILE A N 1
ATOM 2452 C CA . ILE A 1 315 ? -17.310 2.265 0.970 1.00 90.19 315 ILE A CA 1
ATOM 2453 C C . ILE A 1 315 ? -16.047 2.718 1.715 1.00 90.19 315 ILE A C 1
ATOM 2455 O O . ILE A 1 315 ? -15.782 3.913 1.815 1.00 90.19 315 ILE A O 1
ATOM 2459 N N . TYR A 1 316 ? -15.253 1.776 2.237 1.00 85.19 316 TYR A N 1
ATOM 2460 C CA . TYR A 1 316 ? -14.065 2.055 3.055 1.00 85.19 316 TYR A CA 1
ATOM 2461 C C . TYR A 1 316 ? -12.953 2.826 2.315 1.00 85.19 316 TYR A C 1
ATOM 2463 O O . TYR A 1 316 ? -11.997 3.281 2.941 1.00 85.19 316 TYR A O 1
ATOM 2471 N N . ASP A 1 317 ? -13.032 2.936 0.989 1.00 82.50 317 ASP A N 1
ATOM 2472 C CA . ASP A 1 317 ? -12.109 3.683 0.131 1.00 82.50 317 ASP A CA 1
ATOM 2473 C C . ASP A 1 317 ? -12.589 5.110 -0.188 1.00 82.50 317 ASP A C 1
ATOM 2475 O O . ASP A 1 317 ? -11.820 5.914 -0.724 1.00 82.50 317 ASP A O 1
ATOM 2479 N N . GLN A 1 318 ? -13.827 5.453 0.173 1.00 85.50 318 GLN A N 1
ATOM 2480 C CA . GLN A 1 318 ? -14.374 6.794 -0.009 1.00 85.50 318 GLN A CA 1
ATOM 2481 C C . GLN A 1 318 ? -13.753 7.786 0.986 1.00 85.50 318 GLN A C 1
ATOM 2483 O O . GLN A 1 318 ? -13.306 7.394 2.069 1.00 85.50 318 GLN A O 1
ATOM 2488 N N . PRO A 1 319 ? -13.739 9.095 0.681 1.00 83.56 319 PRO A N 1
ATOM 2489 C CA . PRO A 1 319 ? -13.334 10.108 1.646 1.00 83.56 319 PRO A CA 1
ATOM 2490 C C . PRO A 1 319 ? -14.131 9.990 2.950 1.00 83.56 319 PRO A C 1
ATOM 2492 O O . PRO A 1 319 ? -15.357 9.959 2.942 1.00 83.56 319 PRO A O 1
ATOM 2495 N N . PHE A 1 320 ? -13.442 9.997 4.091 1.00 83.69 320 PHE A N 1
ATOM 2496 C CA . PHE A 1 320 ? -14.072 9.832 5.407 1.00 83.69 320 PHE A CA 1
ATOM 2497 C C . PHE A 1 320 ? -15.213 10.833 5.678 1.00 83.69 320 PHE A C 1
ATOM 2499 O O . PHE A 1 320 ? -16.205 10.512 6.324 1.00 83.69 320 PHE A O 1
ATOM 2506 N N . SER A 1 321 ? -15.113 12.052 5.140 1.00 82.56 321 SER A N 1
ATOM 2507 C CA . SER A 1 321 ? -16.182 13.053 5.219 1.00 82.56 321 SER A CA 1
ATOM 2508 C C . SER A 1 321 ? -17.476 12.638 4.517 1.00 82.56 321 SER A C 1
ATOM 2510 O O . SER A 1 321 ? -18.544 13.064 4.942 1.00 82.56 321 SER A O 1
ATOM 2512 N N . GLU A 1 322 ? -17.383 11.850 3.448 1.00 82.94 322 GLU A N 1
ATOM 2513 C CA . GLU A 1 322 ? -18.538 11.323 2.716 1.00 82.94 322 GLU A CA 1
ATOM 2514 C C . GLU A 1 322 ? -19.152 10.152 3.488 1.00 82.94 322 GLU A C 1
ATOM 2516 O O . GLU A 1 322 ? -20.366 10.120 3.683 1.00 82.94 322 GLU A O 1
ATOM 2521 N N . GLN A 1 323 ? -18.311 9.283 4.059 1.00 83.88 323 GLN A N 1
ATOM 2522 C CA . GLN A 1 323 ? -18.753 8.150 4.878 1.00 83.88 323 GLN A CA 1
ATOM 2523 C C . GLN A 1 323 ? -19.567 8.578 6.112 1.00 83.88 323 GLN A C 1
ATOM 2525 O O . GLN A 1 323 ? -20.538 7.920 6.462 1.00 83.88 323 GLN A O 1
ATOM 2530 N N . LEU A 1 324 ? -19.225 9.707 6.749 1.00 75.94 324 LEU A N 1
ATOM 2531 C CA . LEU A 1 324 ? -19.945 10.224 7.926 1.00 75.94 324 LEU A CA 1
ATOM 2532 C C . LEU A 1 324 ? -21.388 10.678 7.650 1.00 75.94 324 LEU A C 1
ATOM 2534 O O . LEU A 1 324 ? -22.136 10.924 8.597 1.00 75.94 324 LEU A O 1
ATOM 2538 N N . THR A 1 325 ? -21.759 10.877 6.384 1.00 76.56 325 THR A N 1
ATOM 2539 C CA . THR A 1 325 ? -23.103 11.346 6.003 1.00 76.56 325 THR A CA 1
ATOM 2540 C C . THR A 1 325 ? -24.076 10.220 5.675 1.00 76.56 325 THR A C 1
ATOM 2542 O O . THR A 1 325 ? -25.271 10.486 5.525 1.00 76.56 325 THR A O 1
ATOM 2545 N N . VAL A 1 326 ? -23.561 8.993 5.572 1.00 65.00 326 VAL A N 1
ATOM 2546 C CA . VAL A 1 326 ? -24.304 7.768 5.262 1.00 65.00 326 VAL A CA 1
ATOM 2547 C C . VAL A 1 326 ? -24.856 7.143 6.541 1.00 65.00 326 VAL A C 1
ATOM 2549 O O . VAL A 1 326 ? -26.033 6.717 6.513 1.00 65.00 326 VAL A O 1
#

Secondary structure (DSSP, 8-state):
--GGG--HHHHTTS-HHHHHHHHHHHHHHHHHHHSS---SEETTEEHHHHHHHHHHHHHHHHHTT------SHHHHHHHSS--GGGS-S---SSTTSEEEEHHHHHH-TTS-SS-EEEESSEE-TTSPEEPPTHHHHHHHHHHH-TTS-S-------TT--SSS-------PPPPPTT--S-------TTT--PPPP--SS----SSHHHHIIIIIHHHHHTT----------SEEEEEEEETTEEEEEETT----EEEEEE--TT-EEEEEEEEEETTEEPPHHHHHHHHTT-STTPEEEEEEEEEEEETTEE-TTS-HHHHTT-